Protein AF-A0A401YJ85-F1 (afdb_monomer)

Structure (mmCIF, N/CA/C/O backbone):
data_AF-A0A401YJ85-F1
#
_entry.id   AF-A0A401YJ85-F1
#
loop_
_atom_site.group_PDB
_atom_site.id
_atom_site.type_symbol
_atom_site.label_atom_id
_atom_site.label_alt_id
_atom_site.label_comp_id
_atom_site.label_asym_id
_atom_site.label_entity_id
_atom_site.label_seq_id
_atom_site.pdbx_PDB_ins_code
_atom_site.Cartn_x
_atom_site.Cartn_y
_atom_site.Cartn_z
_atom_site.occupancy
_atom_site.B_iso_or_equiv
_atom_site.auth_seq_id
_atom_site.auth_comp_id
_atom_site.auth_asym_id
_atom_site.auth_atom_id
_atom_site.pdbx_PDB_model_num
ATOM 1 N N . MET A 1 1 ? -61.923 -2.459 51.257 1.00 53.81 1 MET A N 1
ATOM 2 C CA . MET A 1 1 ? -61.831 -2.845 49.829 1.00 53.81 1 MET A CA 1
ATOM 3 C C . MET A 1 1 ? -60.850 -1.917 49.094 1.00 53.81 1 MET A C 1
ATOM 5 O O . MET A 1 1 ? -61.295 -1.111 48.295 1.00 53.81 1 MET A O 1
ATOM 9 N N . TYR A 1 2 ? -59.536 -1.974 49.376 1.00 53.56 2 TYR A N 1
ATOM 10 C CA . TYR A 1 2 ? -58.579 -0.977 48.842 1.00 53.56 2 TYR A CA 1
ATOM 11 C C . TYR A 1 2 ? -57.237 -1.532 48.308 1.00 53.56 2 TYR A C 1
ATOM 13 O O . TYR A 1 2 ? -56.313 -0.757 48.162 1.00 53.56 2 TYR A O 1
ATOM 21 N N . ASN A 1 3 ? -57.089 -2.828 47.977 1.00 56.44 3 ASN A N 1
ATOM 22 C CA . ASN A 1 3 ? -55.743 -3.392 47.690 1.00 56.44 3 ASN A CA 1
ATOM 23 C C . ASN A 1 3 ? -55.546 -4.143 46.354 1.00 56.44 3 ASN A C 1
ATOM 25 O O . ASN A 1 3 ? -54.459 -4.656 46.115 1.00 56.44 3 ASN A O 1
ATOM 29 N N . ALA A 1 4 ? -56.532 -4.219 45.452 1.00 58.31 4 ALA A N 1
ATOM 30 C CA . ALA A 1 4 ? -56.352 -4.953 44.184 1.00 58.31 4 ALA A CA 1
ATOM 31 C C . ALA A 1 4 ? -55.760 -4.098 43.042 1.00 58.31 4 ALA A C 1
ATOM 33 O O . ALA A 1 4 ? -55.021 -4.610 42.204 1.00 58.31 4 ALA A O 1
ATOM 34 N N . ALA A 1 5 ? -56.048 -2.791 43.012 1.00 58.25 5 ALA A N 1
ATOM 35 C CA . ALA A 1 5 ? -55.573 -1.894 41.953 1.00 58.25 5 ALA A CA 1
ATOM 36 C C . ALA A 1 5 ? -54.087 -1.507 42.110 1.00 58.25 5 ALA A C 1
ATOM 38 O O . ALA A 1 5 ? -53.385 -1.331 41.116 1.00 58.25 5 ALA A O 1
ATOM 39 N N . GLU A 1 6 ? -53.586 -1.433 43.346 1.00 58.16 6 GLU A N 1
ATOM 40 C CA . GLU A 1 6 ? -52.199 -1.045 43.643 1.00 58.16 6 GLU A CA 1
ATOM 41 C C . GLU A 1 6 ? -51.196 -2.164 43.286 1.00 58.16 6 GLU A C 1
ATOM 43 O O . GLU A 1 6 ? -50.134 -1.906 42.716 1.00 58.16 6 GLU A O 1
ATOM 48 N N . ALA A 1 7 ? -51.583 -3.431 43.483 1.00 59.00 7 ALA A N 1
ATOM 49 C CA . ALA A 1 7 ? -50.782 -4.597 43.094 1.00 59.00 7 ALA A CA 1
ATOM 50 C C . ALA A 1 7 ? -50.631 -4.748 41.562 1.00 59.00 7 ALA A C 1
ATOM 52 O O . ALA A 1 7 ? -49.577 -5.162 41.068 1.00 59.00 7 ALA A O 1
ATOM 53 N N . ALA A 1 8 ? -51.655 -4.366 40.790 1.00 59.00 8 ALA A N 1
ATOM 54 C CA . ALA A 1 8 ? -51.607 -4.377 39.324 1.00 59.00 8 ALA A CA 1
ATOM 55 C C . ALA A 1 8 ? -50.726 -3.248 38.748 1.00 59.00 8 ALA A C 1
ATOM 57 O O . ALA A 1 8 ? -50.100 -3.416 37.702 1.00 59.00 8 ALA A O 1
ATOM 58 N N . GLY A 1 9 ? -50.634 -2.104 39.439 1.00 61.06 9 GLY A N 1
ATOM 59 C CA . GLY A 1 9 ? -49.719 -1.017 39.075 1.00 61.06 9 GLY A CA 1
ATOM 60 C C . GLY A 1 9 ? -48.249 -1.362 39.334 1.00 61.06 9 GLY A C 1
ATOM 61 O O . GLY A 1 9 ? -47.393 -1.074 38.499 1.00 61.06 9 GLY A O 1
ATOM 62 N N . SER A 1 10 ? -47.963 -2.037 40.454 1.00 60.62 10 SER A N 1
ATOM 63 C CA . SER A 1 10 ? -46.602 -2.434 40.851 1.00 60.62 10 SER A CA 1
ATOM 64 C C . SER A 1 10 ? -45.991 -3.520 39.954 1.00 60.62 10 SER A C 1
ATOM 66 O O . SER A 1 10 ? -44.790 -3.513 39.690 1.00 60.62 10 SER A O 1
ATOM 68 N N . THR A 1 11 ? -46.809 -4.435 39.436 1.00 64.75 11 THR A N 1
ATOM 69 C CA . THR A 1 11 ? -46.342 -5.480 38.511 1.00 64.75 11 THR A CA 1
ATOM 70 C C . THR A 1 11 ? -46.035 -4.928 37.120 1.00 64.75 11 THR A C 1
ATOM 72 O O . THR A 1 11 ? -45.057 -5.343 36.497 1.00 64.75 11 THR A O 1
ATOM 75 N N . ARG A 1 12 ? -46.799 -3.938 36.641 1.00 64.88 12 ARG A N 1
ATOM 76 C CA . ARG A 1 12 ? -46.560 -3.303 35.336 1.00 64.88 12 ARG A CA 1
ATOM 77 C C . ARG A 1 12 ? -45.227 -2.548 35.299 1.00 64.88 12 ARG A C 1
ATOM 79 O O . ARG A 1 12 ? -44.441 -2.760 34.386 1.00 64.88 12 ARG A O 1
ATOM 86 N N . THR A 1 13 ? -44.916 -1.774 36.341 1.00 70.06 13 THR A N 1
ATOM 87 C CA . THR A 1 13 ? -43.655 -1.015 36.427 1.00 70.06 13 THR A CA 1
ATOM 88 C C . THR A 1 13 ? -42.419 -1.908 36.526 1.00 70.06 13 THR A C 1
ATOM 90 O O . THR A 1 13 ? -41.395 -1.597 35.921 1.00 70.06 13 THR A O 1
ATOM 93 N N . ALA A 1 14 ? -42.507 -3.037 37.233 1.00 65.31 14 ALA A N 1
ATOM 94 C CA . ALA A 1 14 ? -41.422 -4.015 37.285 1.00 65.31 14 ALA A CA 1
ATOM 95 C C . ALA A 1 14 ? -41.169 -4.674 35.916 1.00 65.31 14 ALA A C 1
ATOM 97 O O . ALA A 1 14 ? -40.016 -4.843 35.526 1.00 65.31 14 ALA A O 1
ATOM 98 N N . THR A 1 15 ? -42.236 -4.987 35.173 1.00 73.00 15 THR A N 1
ATOM 99 C CA . THR A 1 15 ? -42.149 -5.610 33.838 1.00 73.00 15 THR A CA 1
ATOM 100 C C . THR A 1 15 ? -41.613 -4.634 32.782 1.00 73.00 15 THR A C 1
ATOM 102 O O . THR A 1 15 ? -40.828 -5.014 31.915 1.00 73.00 15 THR A O 1
ATOM 105 N N . ASP A 1 16 ? -41.979 -3.354 32.880 1.00 75.31 16 ASP A N 1
ATOM 106 C CA . ASP A 1 16 ? -41.467 -2.304 31.993 1.00 75.31 16 ASP A CA 1
ATOM 107 C C . ASP A 1 16 ? -39.977 -2.014 32.260 1.00 75.31 16 ASP A C 1
ATOM 109 O O . ASP A 1 16 ? -39.200 -1.782 31.330 1.00 75.31 16 ASP A O 1
ATOM 113 N N . ALA A 1 17 ? -39.544 -2.082 33.526 1.00 72.31 17 ALA A N 1
ATOM 114 C CA . ALA A 1 17 ? -38.146 -1.898 33.911 1.00 72.31 17 ALA A CA 1
ATOM 115 C C . ALA A 1 17 ? -37.241 -3.051 33.442 1.00 72.31 17 ALA A C 1
ATO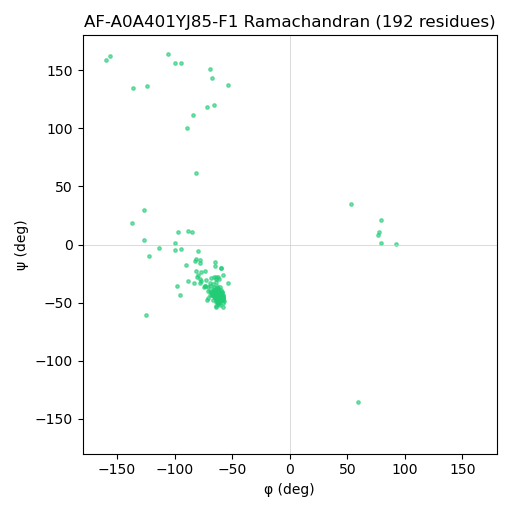M 117 O O . ALA A 1 17 ? -36.125 -2.800 32.981 1.00 72.31 17 ALA A O 1
ATOM 118 N N . THR A 1 18 ? -37.709 -4.303 33.515 1.00 81.88 18 THR A N 1
ATOM 119 C CA . THR A 1 18 ? -36.962 -5.458 32.990 1.00 81.88 18 THR A CA 1
ATOM 120 C C . THR A 1 18 ? -36.871 -5.416 31.468 1.00 81.88 18 THR A C 1
ATOM 122 O O . THR A 1 18 ? -35.777 -5.561 30.928 1.00 81.88 18 THR A O 1
ATOM 125 N N . ALA A 1 19 ? -37.966 -5.087 30.773 1.00 76.88 19 ALA A N 1
ATOM 126 C CA . ALA A 1 19 ? -37.960 -4.926 29.319 1.00 76.88 19 ALA A CA 1
ATOM 127 C C . ALA A 1 19 ? -36.991 -3.818 28.852 1.00 76.88 19 ALA A C 1
ATOM 129 O O . ALA A 1 19 ? -36.256 -3.999 27.879 1.00 76.88 19 ALA A O 1
ATOM 130 N N . ALA A 1 20 ? -36.933 -2.685 29.561 1.00 76.44 20 ALA A N 1
ATOM 131 C CA . ALA A 1 20 ? -35.986 -1.611 29.259 1.00 76.44 20 ALA A CA 1
ATOM 132 C C . ALA A 1 20 ? -34.520 -2.032 29.481 1.00 76.44 20 ALA A C 1
ATOM 134 O O . ALA A 1 20 ? -33.646 -1.679 28.681 1.00 76.44 20 ALA A O 1
ATOM 135 N N . ALA A 1 21 ? -34.242 -2.804 30.537 1.00 82.19 21 ALA A N 1
ATOM 136 C CA . ALA A 1 21 ? -32.912 -3.346 30.804 1.00 82.19 21 ALA A CA 1
ATOM 137 C C . ALA A 1 21 ? -32.473 -4.342 29.716 1.00 82.19 21 ALA A C 1
ATOM 139 O O . ALA A 1 21 ? -31.346 -4.249 29.223 1.00 82.19 21 ALA A O 1
ATOM 140 N N . ASP A 1 22 ? -33.370 -5.225 29.273 1.00 85.88 22 ASP A N 1
ATOM 141 C CA . ASP A 1 22 ? -33.093 -6.204 28.217 1.00 85.88 22 ASP A CA 1
ATOM 142 C C . ASP A 1 22 ? -32.787 -5.527 26.873 1.00 85.88 22 ASP A C 1
ATOM 144 O O . ASP A 1 22 ? -31.824 -5.893 26.191 1.00 85.88 22 ASP A O 1
ATOM 148 N N . VAL A 1 23 ? -33.534 -4.473 26.516 1.00 88.25 23 VAL A N 1
ATOM 149 C CA . VAL A 1 23 ? -33.266 -3.666 25.312 1.00 88.25 23 VAL A CA 1
ATOM 150 C C . VAL A 1 23 ? -31.902 -2.977 25.400 1.00 88.25 23 VAL A C 1
ATOM 152 O O . VAL A 1 23 ? -31.148 -2.975 24.422 1.00 88.25 23 VAL A O 1
ATOM 155 N N . ALA A 1 24 ? -31.541 -2.426 26.562 1.00 84.12 24 ALA A N 1
ATOM 156 C CA . ALA A 1 24 ? -30.240 -1.788 26.761 1.00 84.12 24 ALA A CA 1
ATOM 157 C C . ALA A 1 24 ? -29.077 -2.793 26.645 1.00 84.12 24 ALA A C 1
ATOM 159 O O . ALA A 1 24 ? -28.063 -2.498 26.004 1.00 84.12 24 ALA A O 1
ATOM 160 N N . VAL A 1 25 ? -29.233 -3.996 27.204 1.00 88.81 25 VAL A N 1
ATOM 161 C CA . VAL A 1 25 ? -28.245 -5.082 27.101 1.00 88.81 25 VAL A CA 1
ATOM 162 C C . VAL A 1 25 ? -28.112 -5.567 25.654 1.00 88.81 25 VAL A C 1
ATOM 164 O O . VAL A 1 25 ? -26.991 -5.699 25.152 1.00 88.81 25 VAL A O 1
ATOM 167 N N . ALA A 1 26 ? -29.226 -5.759 24.943 1.00 83.25 26 ALA A N 1
ATOM 168 C CA . ALA A 1 26 ? -29.226 -6.157 23.535 1.00 83.25 26 ALA A CA 1
ATOM 169 C C . ALA A 1 26 ? -28.568 -5.098 22.629 1.00 83.25 26 ALA A C 1
ATOM 171 O O . ALA A 1 26 ? -27.773 -5.432 21.740 1.00 83.25 26 ALA A O 1
ATOM 172 N N . ALA A 1 27 ? -28.830 -3.812 22.883 1.00 82.81 27 ALA A N 1
ATOM 173 C CA . ALA A 1 27 ? -28.187 -2.706 22.177 1.00 82.81 27 ALA A CA 1
ATOM 174 C C . ALA A 1 27 ? -26.668 -2.676 22.428 1.00 82.81 27 ALA A C 1
ATOM 176 O O . ALA A 1 27 ? -25.884 -2.534 21.484 1.00 82.81 27 ALA A O 1
ATOM 177 N N . ALA A 1 28 ? -26.236 -2.883 23.677 1.00 83.44 28 ALA A N 1
ATOM 178 C CA . ALA A 1 28 ? -24.820 -2.951 24.033 1.00 83.44 28 ALA A CA 1
ATOM 179 C C . ALA A 1 28 ? -24.105 -4.139 23.361 1.00 83.44 28 ALA A C 1
ATOM 181 O O . ALA A 1 28 ? -23.010 -3.970 22.815 1.00 83.44 28 ALA A O 1
ATOM 182 N N . ALA A 1 29 ? -24.733 -5.318 23.330 1.00 83.62 29 ALA A N 1
ATOM 183 C CA . ALA A 1 29 ? -24.199 -6.500 22.651 1.00 83.62 29 ALA A CA 1
ATOM 184 C C . ALA A 1 29 ? -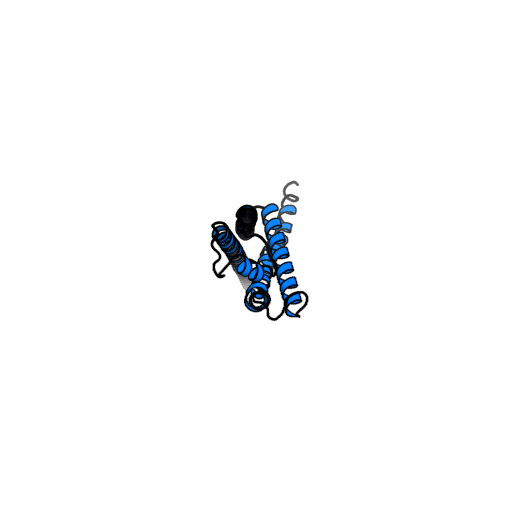24.056 -6.272 21.135 1.00 83.62 29 ALA A C 1
ATOM 186 O O . ALA A 1 29 ? -23.005 -6.555 20.552 1.00 83.62 29 ALA A O 1
ATOM 187 N N . THR A 1 30 ? -25.068 -5.672 20.504 1.00 88.69 30 THR A N 1
ATOM 188 C CA . THR A 1 30 ? -25.053 -5.336 19.069 1.00 88.69 30 THR A CA 1
ATOM 189 C C . THR A 1 30 ? -23.936 -4.342 18.732 1.00 88.69 30 THR A C 1
ATOM 191 O O . THR A 1 30 ? -23.191 -4.522 17.758 1.00 88.69 30 THR A O 1
ATOM 194 N N . ALA A 1 31 ? -23.753 -3.315 19.566 1.00 81.75 31 ALA A N 1
ATOM 195 C CA . ALA A 1 31 ? -22.670 -2.346 19.417 1.00 81.75 31 ALA A CA 1
ATOM 196 C C . ALA A 1 31 ? -21.280 -2.995 19.580 1.00 81.75 31 ALA A C 1
ATOM 198 O O . ALA A 1 31 ? -20.349 -2.678 18.825 1.00 81.75 31 ALA A O 1
ATOM 199 N N . ALA A 1 32 ? -21.133 -3.939 20.517 1.00 83.69 32 ALA A N 1
ATOM 200 C CA . ALA A 1 32 ? -19.890 -4.674 20.738 1.00 83.69 32 ALA A CA 1
ATOM 201 C C . ALA A 1 32 ? -19.512 -5.552 19.530 1.00 83.69 32 ALA A C 1
ATOM 203 O O . ALA A 1 32 ? -18.374 -5.482 19.056 1.00 83.69 32 ALA A O 1
ATOM 204 N N . VAL A 1 33 ? -20.467 -6.308 18.974 1.00 90.94 33 VAL A N 1
ATOM 205 C CA . VAL A 1 33 ? -20.256 -7.151 17.780 1.00 90.94 33 VAL A CA 1
ATOM 206 C C . VAL A 1 33 ? -19.869 -6.301 16.567 1.00 90.94 33 VAL A C 1
ATOM 208 O O . VAL A 1 33 ? -18.892 -6.607 15.874 1.00 90.94 33 VAL A O 1
ATOM 211 N N . THR A 1 34 ? -20.566 -5.183 16.351 1.00 90.12 34 THR A N 1
ATOM 212 C CA . THR A 1 34 ? -20.272 -4.245 15.254 1.00 90.12 34 THR A CA 1
ATOM 213 C C . THR A 1 34 ? -18.855 -3.677 15.375 1.00 90.12 34 THR A C 1
ATOM 215 O O . THR A 1 34 ? -18.088 -3.653 14.407 1.00 90.12 34 THR A O 1
ATOM 218 N N . THR A 1 35 ? -18.459 -3.292 16.591 1.00 86.06 35 THR A N 1
ATOM 219 C CA . THR A 1 35 ? -17.115 -2.774 16.875 1.00 86.06 35 THR A CA 1
ATOM 220 C C . THR A 1 35 ? -16.034 -3.830 16.639 1.00 86.06 35 THR A C 1
ATOM 222 O O . THR A 1 35 ? -15.011 -3.537 16.009 1.00 86.06 35 THR A O 1
ATOM 225 N N . ALA A 1 36 ? -16.253 -5.066 17.096 1.00 87.44 36 ALA A N 1
ATOM 226 C CA . ALA A 1 36 ? -15.320 -6.174 16.907 1.00 87.44 36 ALA A CA 1
ATOM 227 C C . ALA A 1 36 ? -15.115 -6.499 15.417 1.00 87.44 36 ALA A C 1
ATOM 229 O O . ALA A 1 36 ? -13.971 -6.612 14.961 1.00 87.44 36 ALA A O 1
ATOM 230 N N . SER A 1 37 ? -16.202 -6.554 14.639 1.00 90.44 37 SER A N 1
ATOM 231 C CA . SER A 1 37 ? -16.154 -6.773 13.188 1.00 90.44 37 SER A CA 1
ATOM 232 C C . SER A 1 37 ? -15.366 -5.672 12.468 1.00 90.44 37 SER A C 1
ATOM 234 O O . SER A 1 37 ? -14.471 -5.964 11.667 1.00 90.44 37 SER A O 1
ATOM 236 N N . ALA A 1 38 ? -15.593 -4.401 12.823 1.00 88.25 38 ALA A N 1
ATOM 237 C CA . ALA A 1 38 ? -14.853 -3.272 12.258 1.00 88.25 38 ALA A CA 1
ATOM 238 C C . ALA A 1 38 ? -13.348 -3.324 12.590 1.00 88.25 38 ALA A C 1
ATOM 240 O O . ALA A 1 38 ? -12.503 -3.036 11.736 1.00 88.25 38 ALA A O 1
ATOM 241 N N . ILE A 1 39 ? -12.981 -3.722 13.815 1.00 90.00 39 ILE A N 1
ATOM 242 C CA . ILE A 1 39 ? -11.575 -3.920 14.208 1.00 90.00 39 ILE A CA 1
ATOM 243 C C . ILE A 1 39 ? -10.941 -5.057 13.397 1.00 90.00 39 ILE A C 1
ATOM 245 O O . ILE A 1 39 ? -9.834 -4.890 12.878 1.00 90.00 39 ILE A O 1
ATOM 249 N N . ALA A 1 40 ? -11.630 -6.191 13.254 1.00 92.31 40 ALA A N 1
ATOM 250 C CA . ALA A 1 40 ? -11.141 -7.328 12.480 1.00 92.31 40 ALA A CA 1
ATOM 251 C C . ALA A 1 40 ? -10.958 -6.967 10.996 1.00 92.31 40 ALA A C 1
ATOM 253 O O . ALA A 1 40 ? -9.910 -7.258 10.416 1.00 92.31 40 ALA A O 1
ATOM 254 N N . ALA A 1 41 ? -11.920 -6.260 10.396 1.00 92.31 41 ALA A N 1
ATOM 255 C CA . ALA A 1 41 ? -11.838 -5.792 9.015 1.00 92.31 41 ALA A CA 1
ATOM 256 C C . ALA A 1 41 ? -10.635 -4.863 8.792 1.00 92.31 41 ALA A C 1
ATOM 258 O O . ALA A 1 41 ? -9.883 -5.042 7.832 1.00 92.31 41 ALA A O 1
ATOM 259 N N . ARG A 1 42 ? -10.394 -3.917 9.709 1.00 93.44 42 ARG A N 1
ATOM 260 C CA . ARG A 1 42 ? -9.219 -3.036 9.659 1.00 93.44 42 ARG A CA 1
ATOM 261 C C . ARG A 1 42 ? -7.905 -3.812 9.756 1.00 93.44 42 ARG A C 1
ATOM 263 O O . ARG A 1 42 ? -6.977 -3.530 9.000 1.00 93.44 42 ARG A O 1
ATOM 270 N N . ARG A 1 43 ? -7.817 -4.795 10.659 1.00 95.88 43 ARG A N 1
ATOM 271 C CA . ARG A 1 43 ? -6.626 -5.652 10.812 1.00 95.88 43 ARG A CA 1
ATOM 272 C C . ARG A 1 43 ? -6.354 -6.489 9.565 1.00 95.88 43 ARG A C 1
ATOM 274 O O . ARG A 1 43 ? -5.193 -6.606 9.180 1.00 95.88 43 ARG A O 1
ATOM 281 N N . ARG A 1 44 ? -7.397 -7.030 8.921 1.00 97.06 44 ARG A N 1
ATOM 282 C CA . ARG A 1 44 ? -7.269 -7.770 7.654 1.00 97.06 44 ARG A CA 1
ATOM 283 C C . ARG A 1 44 ? -6.737 -6.872 6.542 1.00 97.06 44 ARG A C 1
ATOM 285 O O . ARG A 1 44 ? -5.721 -7.206 5.950 1.00 97.06 44 ARG A O 1
ATOM 292 N N . LYS A 1 45 ? -7.349 -5.698 6.336 1.00 97.12 45 LYS A N 1
ATOM 293 C CA . LYS A 1 45 ? -6.893 -4.712 5.337 1.00 97.12 45 LYS A CA 1
ATOM 294 C C . LYS A 1 45 ? -5.442 -4.292 5.570 1.00 97.12 45 LYS A C 1
ATOM 296 O O . LYS A 1 45 ? -4.638 -4.327 4.649 1.00 97.12 45 LYS A O 1
ATOM 301 N N . GLY A 1 46 ? -5.095 -3.947 6.810 1.00 97.25 46 GLY A N 1
ATOM 302 C CA . GLY A 1 46 ? -3.730 -3.552 7.154 1.00 97.25 46 GLY A CA 1
ATOM 303 C C . GLY A 1 46 ? -2.712 -4.678 6.987 1.00 97.25 46 GLY A C 1
ATOM 304 O O . GLY A 1 46 ? -1.624 -4.431 6.485 1.00 97.25 46 GLY A O 1
ATOM 305 N N . THR A 1 47 ? -3.066 -5.913 7.355 1.00 98.38 47 THR A N 1
ATOM 306 C CA . THR A 1 47 ? -2.206 -7.086 7.122 1.00 98.38 47 THR A CA 1
ATOM 307 C C . THR A 1 47 ? -2.019 -7.347 5.630 1.00 98.38 47 THR A C 1
ATOM 309 O O . THR A 1 47 ? -0.896 -7.593 5.217 1.00 98.38 47 THR A O 1
ATOM 312 N N . ALA A 1 48 ? -3.074 -7.230 4.820 1.00 98.19 48 ALA A N 1
ATOM 313 C CA . ALA A 1 48 ? -2.982 -7.410 3.374 1.00 98.19 48 ALA A CA 1
ATOM 314 C C . ALA A 1 48 ? -2.042 -6.378 2.730 1.00 98.19 48 ALA A C 1
ATOM 316 O O . ALA A 1 48 ? -1.140 -6.754 1.990 1.00 98.19 48 ALA A O 1
ATOM 317 N N . VAL A 1 49 ? -2.197 -5.089 3.057 1.00 98.25 49 VAL A N 1
ATOM 318 C CA . VAL A 1 49 ? -1.306 -4.031 2.545 1.00 98.25 49 VAL A CA 1
ATOM 319 C C . VAL A 1 49 ? 0.132 -4.234 3.032 1.00 98.25 49 VAL A C 1
ATOM 321 O O . VAL A 1 49 ? 1.066 -4.101 2.250 1.00 98.25 49 VAL A O 1
ATOM 324 N N . ALA A 1 50 ? 0.328 -4.589 4.305 1.00 98.44 50 ALA A N 1
ATOM 325 C CA . ALA A 1 50 ? 1.661 -4.869 4.832 1.00 98.44 50 ALA A CA 1
ATOM 326 C C . ALA A 1 50 ? 2.317 -6.073 4.138 1.00 98.44 50 ALA A C 1
ATOM 328 O O . ALA A 1 50 ? 3.504 -6.020 3.840 1.00 98.44 50 ALA A O 1
ATOM 329 N N . ALA A 1 51 ? 1.552 -7.130 3.851 1.00 98.38 51 ALA A N 1
ATOM 330 C CA . ALA A 1 51 ? 2.041 -8.302 3.132 1.00 98.38 51 ALA A CA 1
ATOM 331 C C . ALA A 1 51 ? 2.426 -7.966 1.686 1.00 98.38 51 ALA A C 1
ATOM 333 O O . ALA A 1 51 ? 3.469 -8.422 1.233 1.00 98.38 51 ALA A O 1
ATOM 334 N N . LEU A 1 52 ? 1.640 -7.129 0.997 1.00 98.06 52 LEU A N 1
ATOM 335 C CA . LEU A 1 52 ? 1.992 -6.633 -0.336 1.00 98.06 52 LEU A CA 1
ATOM 336 C C . LEU A 1 52 ? 3.342 -5.906 -0.312 1.00 98.06 52 LEU A C 1
ATOM 338 O O . LEU A 1 52 ? 4.236 -6.266 -1.066 1.00 98.06 52 LEU A O 1
ATOM 342 N N . LEU A 1 53 ? 3.499 -4.917 0.575 1.00 98.31 53 LEU A N 1
ATOM 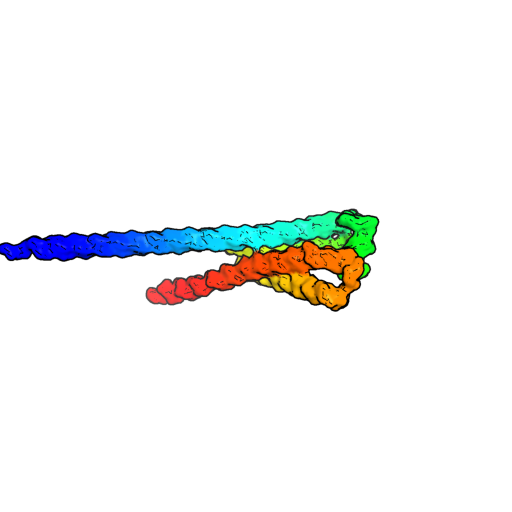343 C CA . LEU A 1 53 ? 4.735 -4.132 0.679 1.00 98.31 53 LEU A CA 1
ATOM 344 C C . LEU A 1 53 ? 5.941 -4.986 1.084 1.00 98.31 53 LEU A C 1
ATOM 346 O O . LEU A 1 53 ? 7.046 -4.759 0.604 1.00 98.31 53 LEU A O 1
ATOM 350 N N . ALA A 1 54 ? 5.740 -5.966 1.968 1.00 98.50 54 ALA A N 1
ATOM 351 C CA . ALA A 1 54 ? 6.792 -6.901 2.347 1.00 98.50 54 ALA A CA 1
ATOM 352 C C . ALA A 1 54 ? 7.185 -7.814 1.176 1.00 98.50 54 ALA A C 1
ATOM 354 O O . ALA A 1 54 ? 8.370 -8.031 0.952 1.00 98.50 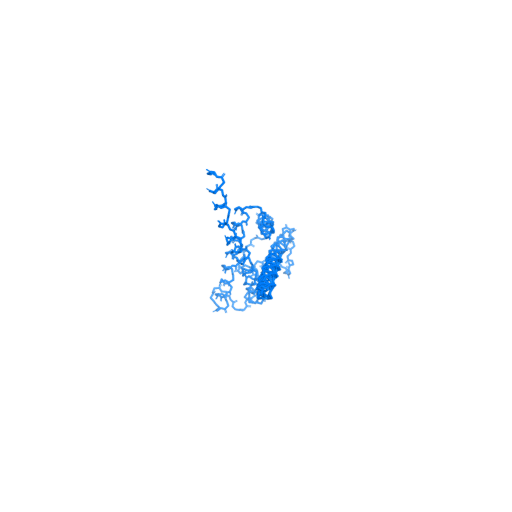54 ALA A O 1
ATOM 355 N N . GLY A 1 55 ? 6.212 -8.317 0.409 1.00 98.19 55 GLY A N 1
ATOM 356 C CA . GLY A 1 55 ? 6.474 -9.089 -0.806 1.00 98.19 55 GLY A CA 1
ATOM 357 C C . GLY A 1 55 ? 7.254 -8.278 -1.840 1.00 98.19 55 GLY A C 1
ATOM 358 O O . GLY A 1 55 ? 8.259 -8.754 -2.354 1.00 98.19 55 GLY A O 1
ATOM 359 N N . ASP A 1 56 ? 6.851 -7.030 -2.067 1.00 97.31 56 ASP A N 1
ATOM 360 C CA . ASP A 1 56 ? 7.539 -6.092 -2.960 1.00 97.31 56 ASP A CA 1
ATOM 361 C C . ASP A 1 56 ? 8.987 -5.827 -2.506 1.00 97.31 56 ASP A C 1
ATOM 363 O O . ASP A 1 56 ? 9.933 -5.940 -3.284 1.00 97.31 56 ASP A O 1
ATOM 367 N N . ALA A 1 57 ? 9.197 -5.603 -1.203 1.00 98.19 57 ALA A N 1
ATOM 368 C CA . ALA A 1 57 ? 10.534 -5.462 -0.627 1.00 98.19 57 ALA A CA 1
ATOM 369 C C . ALA A 1 57 ? 11.416 -6.701 -0.867 1.00 98.19 57 ALA A C 1
ATOM 371 O O . ALA A 1 57 ? 12.598 -6.564 -1.186 1.00 98.19 57 ALA A O 1
ATOM 372 N N . LEU A 1 58 ? 10.851 -7.908 -0.746 1.00 98.25 58 LEU A N 1
ATOM 373 C CA . LEU A 1 58 ? 11.570 -9.158 -1.011 1.00 98.25 58 LEU A CA 1
ATOM 374 C C . LEU A 1 58 ? 11.938 -9.305 -2.489 1.00 98.25 58 LEU A C 1
ATOM 376 O O . LEU A 1 58 ? 13.044 -9.748 -2.787 1.00 98.25 58 LEU A O 1
ATOM 380 N N . VAL A 1 59 ? 11.060 -8.895 -3.405 1.00 97.19 59 VAL A N 1
ATOM 381 C CA . VAL A 1 59 ? 11.366 -8.872 -4.842 1.00 97.19 59 VAL A CA 1
ATOM 382 C C . VAL A 1 59 ? 12.525 -7.909 -5.128 1.00 97.19 59 VAL A C 1
ATOM 384 O O . VAL A 1 59 ? 13.472 -8.279 -5.819 1.00 97.19 59 VAL A O 1
ATOM 387 N N . HIS A 1 60 ? 12.538 -6.721 -4.516 1.00 97.38 60 HIS A N 1
ATOM 388 C CA . HIS A 1 60 ? 13.671 -5.796 -4.634 1.00 97.38 60 HIS A CA 1
ATOM 389 C C . HIS A 1 60 ? 14.967 -6.351 -4.031 1.00 97.38 60 HIS A C 1
ATOM 391 O O . HIS A 1 60 ? 16.038 -6.172 -4.611 1.00 97.38 60 HIS A O 1
ATOM 397 N N . ALA A 1 61 ? 14.888 -7.034 -2.887 1.00 97.75 61 ALA A N 1
ATOM 398 C CA . ALA A 1 61 ? 16.041 -7.708 -2.294 1.00 97.75 61 ALA A CA 1
ATOM 399 C C . ALA A 1 61 ? 16.577 -8.817 -3.211 1.00 97.75 61 ALA A C 1
ATOM 401 O O . ALA A 1 61 ? 17.788 -8.961 -3.357 1.00 97.75 61 ALA A O 1
ATOM 402 N N . PHE A 1 62 ? 15.683 -9.561 -3.866 1.00 97.50 62 PHE A N 1
ATOM 403 C CA . PHE A 1 62 ? 16.043 -10.579 -4.844 1.00 97.50 62 PHE A CA 1
ATOM 404 C C . PHE A 1 62 ? 16.751 -9.966 -6.059 1.00 97.50 62 PHE A C 1
ATOM 406 O O . PHE A 1 62 ? 17.850 -10.402 -6.397 1.00 97.50 62 PHE A O 1
ATOM 413 N N . TRP A 1 63 ? 16.219 -8.895 -6.654 1.00 97.56 63 TRP A N 1
ATOM 414 C CA . TRP A 1 63 ? 16.899 -8.194 -7.752 1.00 97.56 63 TRP A CA 1
ATOM 415 C C . TRP A 1 63 ? 18.229 -7.560 -7.335 1.00 97.56 63 TRP A C 1
ATOM 417 O O . TRP A 1 63 ? 19.150 -7.475 -8.143 1.00 97.56 63 TRP A O 1
ATOM 427 N N . ALA A 1 64 ? 18.395 -7.185 -6.062 1.00 96.81 64 ALA A N 1
ATOM 428 C CA . ALA A 1 64 ? 19.670 -6.679 -5.555 1.00 96.81 64 ALA A CA 1
ATOM 429 C C . ALA A 1 64 ? 20.793 -7.735 -5.588 1.00 96.81 64 ALA A C 1
ATOM 431 O O . ALA A 1 64 ? 21.962 -7.373 -5.493 1.00 96.81 64 ALA A O 1
ATOM 432 N N . THR A 1 65 ? 20.471 -9.021 -5.762 1.00 97.12 65 THR A N 1
ATOM 433 C CA . THR A 1 65 ? 21.468 -10.084 -5.983 1.00 97.12 65 THR A CA 1
ATOM 434 C C . THR A 1 65 ? 21.979 -10.154 -7.427 1.00 97.12 65 THR A C 1
ATOM 436 O O . THR A 1 65 ? 22.894 -10.920 -7.711 1.00 97.12 65 THR A O 1
ATOM 439 N N . GLY A 1 66 ? 21.410 -9.355 -8.338 1.00 95.81 66 GLY A N 1
ATOM 440 C CA . GLY A 1 66 ? 21.700 -9.389 -9.774 1.00 95.81 66 GLY A CA 1
ATOM 441 C C . GLY A 1 66 ? 20.771 -10.304 -10.578 1.00 95.81 66 GLY A C 1
ATOM 442 O O . GLY A 1 66 ? 20.920 -10.400 -11.792 1.00 95.81 66 GLY A O 1
ATOM 443 N N . ALA A 1 67 ? 19.805 -10.964 -9.934 1.00 96.44 67 ALA A N 1
ATOM 444 C CA . ALA A 1 67 ? 18.789 -11.741 -10.631 1.00 96.44 67 ALA A CA 1
ATOM 445 C C . ALA A 1 67 ? 17.840 -10.836 -11.440 1.00 96.44 67 ALA A C 1
ATOM 447 O O . ALA A 1 67 ? 17.464 -9.761 -10.976 1.00 96.44 67 ALA A O 1
ATOM 448 N N . THR A 1 68 ? 17.408 -11.291 -12.619 1.00 95.69 68 THR A N 1
ATOM 449 C CA . THR A 1 68 ? 16.570 -10.500 -13.545 1.00 95.69 68 THR A CA 1
ATOM 450 C C . THR A 1 68 ? 15.158 -11.044 -13.734 1.00 95.69 68 THR A C 1
ATOM 452 O O . THR A 1 68 ? 14.355 -10.417 -14.420 1.00 95.69 68 THR A O 1
ATOM 455 N N . TRP A 1 69 ? 14.818 -12.182 -13.117 1.00 93.44 69 TRP A N 1
ATOM 456 C CA . TRP A 1 69 ? 13.487 -12.784 -13.241 1.00 93.44 69 TRP A CA 1
ATOM 457 C C . TRP A 1 69 ? 12.383 -11.772 -12.876 1.00 93.44 69 TRP A C 1
ATOM 459 O O . TRP A 1 69 ? 12.524 -11.070 -11.871 1.00 93.44 69 TRP A O 1
ATOM 469 N N . PRO A 1 70 ? 11.275 -11.690 -13.634 1.00 91.38 70 PRO A N 1
ATOM 470 C CA . PRO A 1 70 ? 10.861 -12.574 -14.732 1.00 91.38 70 PRO A CA 1
ATOM 471 C C . PRO A 1 70 ? 11.394 -12.193 -16.125 1.00 91.38 70 PRO A C 1
ATOM 473 O O . PRO A 1 70 ? 10.905 -12.728 -17.113 1.00 91.38 70 PRO A O 1
ATOM 476 N N . ALA A 1 71 ? 12.350 -11.270 -16.225 1.00 93.25 71 ALA A N 1
ATOM 477 C CA . ALA A 1 71 ? 12.915 -10.815 -17.491 1.00 93.25 71 ALA A CA 1
ATOM 478 C C . ALA A 1 71 ? 14.263 -11.484 -17.819 1.00 93.25 71 ALA A C 1
ATOM 480 O O . ALA A 1 71 ? 15.018 -11.897 -16.933 1.00 93.25 71 ALA A O 1
ATOM 481 N N . ASP A 1 72 ? 14.596 -11.512 -19.109 1.00 94.00 72 ASP A N 1
ATOM 482 C CA . ASP A 1 72 ? 15.849 -12.088 -19.616 1.00 94.00 72 ASP A CA 1
ATOM 483 C C . ASP A 1 72 ? 17.065 -11.167 -19.409 1.00 94.00 72 ASP A C 1
ATOM 485 O O . ASP A 1 72 ? 18.209 -11.592 -19.555 1.00 94.00 72 ASP A O 1
ATOM 489 N N . SER A 1 73 ? 16.840 -9.893 -19.070 1.00 94.56 73 SER A N 1
ATOM 490 C CA . SER A 1 73 ? 17.897 -8.907 -18.832 1.00 94.56 73 SER A CA 1
ATOM 491 C C . SER A 1 73 ? 17.434 -7.767 -17.921 1.00 94.56 73 SER A C 1
ATOM 493 O O . SER A 1 73 ? 16.237 -7.528 -17.753 1.00 94.56 73 SER A O 1
ATOM 495 N N . THR A 1 74 ? 18.390 -7.025 -17.353 1.00 93.81 74 THR A N 1
ATOM 496 C CA . THR A 1 74 ? 18.115 -5.823 -16.545 1.00 93.81 74 THR A CA 1
ATOM 497 C C . THR A 1 74 ? 17.443 -4.716 -17.356 1.00 93.81 74 THR A C 1
ATOM 499 O O . THR A 1 74 ? 16.568 -4.032 -16.834 1.00 93.81 74 THR A O 1
ATOM 502 N N . GLU A 1 75 ? 17.813 -4.567 -18.631 1.00 93.50 75 GLU A N 1
ATOM 503 C CA . GLU A 1 75 ? 17.187 -3.615 -19.557 1.00 93.50 75 GLU A CA 1
ATOM 504 C C . GLU A 1 75 ? 15.698 -3.940 -19.728 1.00 93.50 75 GLU A C 1
ATOM 506 O O . GLU A 1 75 ? 14.831 -3.106 -19.476 1.00 93.50 75 GLU A O 1
ATOM 511 N N . ALA A 1 76 ? 15.388 -5.199 -20.063 1.00 92.69 76 ALA A N 1
ATOM 512 C CA . ALA A 1 76 ? 14.016 -5.662 -20.243 1.00 92.69 76 ALA A CA 1
ATOM 513 C C . ALA A 1 76 ? 13.200 -5.542 -18.945 1.00 92.69 76 ALA A C 1
ATOM 515 O O . ALA A 1 76 ? 12.026 -5.169 -18.983 1.00 92.69 76 ALA A O 1
ATOM 516 N N . LEU A 1 77 ? 13.828 -5.812 -17.795 1.00 93.44 77 LEU A N 1
ATOM 517 C CA . LEU A 1 77 ? 13.223 -5.629 -16.478 1.00 93.44 77 LEU A CA 1
ATOM 518 C C . LEU A 1 77 ? 12.891 -4.153 -16.210 1.00 93.44 77 LEU A C 1
ATOM 520 O O . LEU A 1 77 ? 11.767 -3.837 -15.815 1.00 93.44 77 LEU A O 1
ATOM 524 N N . SER A 1 78 ? 13.843 -3.250 -16.454 1.00 93.69 78 SER A N 1
ATOM 525 C CA . SER A 1 78 ? 13.675 -1.813 -16.234 1.00 93.69 78 SER A CA 1
ATOM 526 C C . SER A 1 78 ? 12.612 -1.224 -17.152 1.00 93.69 78 SER A C 1
ATOM 528 O O . SER A 1 78 ? 11.700 -0.540 -16.684 1.00 93.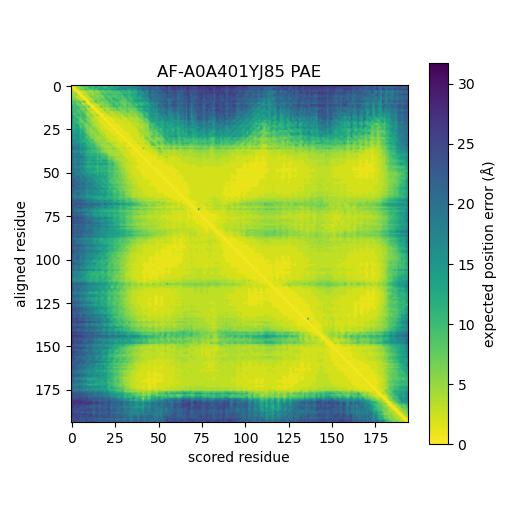69 78 SER A O 1
ATOM 530 N N . GLN A 1 79 ? 12.649 -1.571 -18.436 1.00 91.88 79 GLN A N 1
ATOM 531 C CA . GLN A 1 79 ? 11.630 -1.167 -19.398 1.00 91.88 79 GLN A CA 1
ATOM 532 C C . GLN A 1 79 ? 10.251 -1.703 -19.004 1.00 91.88 79 GLN A C 1
ATOM 534 O O . GLN A 1 79 ? 9.277 -0.956 -19.005 1.00 91.88 79 GLN A O 1
ATOM 539 N N . GLY A 1 80 ? 10.155 -2.965 -18.571 1.00 89.56 80 GLY A N 1
ATOM 540 C CA . GLY A 1 80 ? 8.893 -3.577 -18.148 1.00 89.56 80 GLY A CA 1
ATOM 541 C C . GLY A 1 80 ? 8.293 -3.006 -16.856 1.00 89.56 80 GLY A C 1
ATOM 542 O O . GLY A 1 80 ? 7.070 -3.024 -16.699 1.00 89.56 80 GLY A O 1
ATOM 543 N N . LEU A 1 81 ? 9.116 -2.500 -15.932 1.00 91.12 81 LEU A N 1
ATOM 544 C CA . LEU A 1 81 ? 8.671 -1.973 -14.633 1.00 91.12 81 LEU A CA 1
ATOM 545 C C . LEU A 1 81 ? 8.521 -0.455 -14.594 1.00 91.12 81 LEU A C 1
ATOM 547 O O . LEU A 1 81 ? 7.636 0.045 -13.899 1.00 91.12 81 LEU A O 1
ATOM 551 N N . LEU A 1 82 ? 9.397 0.266 -15.290 1.00 90.69 82 LEU A N 1
ATOM 552 C CA . LEU A 1 82 ? 9.562 1.714 -15.165 1.00 90.69 82 LEU A CA 1
ATOM 553 C C . LEU A 1 82 ? 9.349 2.457 -16.485 1.00 90.69 82 LEU A C 1
ATOM 555 O O . LEU A 1 82 ? 9.272 3.683 -16.452 1.00 90.69 82 LEU A O 1
ATOM 559 N N . ASN A 1 83 ? 9.236 1.746 -17.618 1.00 91.94 83 ASN A N 1
ATOM 560 C CA . ASN A 1 83 ? 9.194 2.344 -18.958 1.00 91.94 83 ASN A CA 1
ATOM 561 C C . ASN A 1 83 ? 10.388 3.290 -19.212 1.00 91.94 83 ASN A C 1
ATOM 563 O O . ASN A 1 83 ? 10.233 4.355 -19.810 1.00 91.94 83 ASN A O 1
ATOM 567 N N . ALA A 1 84 ? 11.552 2.946 -18.649 1.00 91.38 84 ALA A N 1
ATOM 568 C CA . ALA A 1 84 ? 12.781 3.732 -18.692 1.00 91.38 84 ALA A CA 1
ATOM 569 C C . ALA A 1 84 ? 13.997 2.841 -18.404 1.00 91.38 84 ALA A C 1
ATOM 571 O O . ALA A 1 84 ? 13.857 1.812 -17.738 1.00 91.38 84 ALA A O 1
ATOM 572 N N . ASP A 1 85 ? 15.188 3.278 -18.814 1.00 93.00 85 ASP A N 1
ATOM 573 C CA . ASP A 1 85 ? 16.455 2.603 -18.508 1.00 93.00 85 ASP A CA 1
ATOM 574 C C . ASP A 1 85 ? 17.029 3.115 -17.188 1.00 93.00 85 ASP A C 1
ATOM 576 O O . ASP A 1 85 ? 17.616 4.196 -17.095 1.00 93.00 85 ASP A O 1
ATOM 580 N N . VAL A 1 86 ? 16.822 2.336 -16.130 1.00 92.50 86 VAL A N 1
ATOM 581 C CA . VAL A 1 86 ? 17.235 2.656 -14.766 1.00 92.50 86 VAL A CA 1
ATOM 582 C C . VAL A 1 86 ? 18.109 1.518 -14.243 1.00 92.50 86 VAL A C 1
ATOM 584 O O . VAL A 1 86 ? 17.781 0.345 -14.419 1.00 92.50 86 VAL A O 1
ATOM 587 N N . PRO A 1 87 ? 19.226 1.818 -13.563 1.00 92.25 87 PRO A N 1
ATOM 588 C CA . PRO A 1 87 ? 20.107 0.779 -13.048 1.00 92.25 87 PRO A CA 1
ATOM 589 C C . PRO A 1 87 ? 19.497 0.039 -11.843 1.00 92.25 87 PRO A C 1
ATOM 591 O O . PRO A 1 87 ? 19.335 0.614 -10.763 1.00 92.25 87 PRO A O 1
ATOM 594 N N . PHE A 1 88 ? 19.272 -1.274 -11.973 1.00 92.81 88 PHE A N 1
ATOM 595 C CA . PHE A 1 88 ? 18.868 -2.177 -10.877 1.00 92.81 88 PHE A CA 1
ATOM 596 C C . PHE A 1 88 ? 20.088 -2.614 -10.054 1.00 92.81 88 PHE A C 1
ATOM 598 O O . PHE A 1 88 ? 20.455 -3.783 -9.984 1.00 92.81 88 PHE A O 1
ATOM 605 N N . THR A 1 89 ? 20.768 -1.644 -9.444 1.00 95.19 89 THR A N 1
ATOM 606 C CA . THR A 1 89 ? 21.952 -1.908 -8.611 1.00 95.19 89 THR A CA 1
ATOM 607 C C . THR A 1 89 ? 21.579 -2.031 -7.132 1.00 95.19 89 THR A C 1
ATOM 609 O O . THR A 1 89 ? 20.607 -1.406 -6.690 1.00 95.19 89 THR A O 1
ATOM 612 N N . PRO A 1 90 ? 22.386 -2.733 -6.309 1.00 96.31 90 PRO A N 1
ATOM 613 C CA . PRO A 1 90 ? 22.165 -2.802 -4.862 1.00 96.31 90 PRO A CA 1
ATOM 614 C C . PRO A 1 90 ? 22.057 -1.423 -4.196 1.00 96.31 90 PRO A C 1
ATOM 616 O O . PRO A 1 90 ? 21.282 -1.242 -3.260 1.00 96.31 90 PRO A O 1
ATOM 619 N N . ARG A 1 91 ? 22.791 -0.423 -4.709 1.00 96.62 91 ARG A N 1
ATOM 620 C CA . ARG A 1 91 ? 22.773 0.957 -4.195 1.00 96.62 91 ARG A CA 1
ATOM 621 C C . ARG A 1 91 ? 21.403 1.630 -4.319 1.00 96.62 91 ARG A C 1
ATOM 623 O O . ARG A 1 91 ? 21.101 2.499 -3.512 1.00 96.62 91 ARG A O 1
ATOM 630 N N . VAL A 1 92 ? 20.592 1.232 -5.298 1.00 95.31 92 VAL A N 1
ATOM 631 C CA . VAL A 1 92 ? 19.233 1.755 -5.512 1.00 95.31 92 VAL A CA 1
ATOM 632 C C . VAL A 1 92 ? 18.196 0.850 -4.844 1.00 95.31 92 VAL A C 1
ATOM 634 O O . VAL A 1 92 ? 17.291 1.331 -4.163 1.00 95.31 92 VAL A O 1
ATOM 637 N N . LEU A 1 93 ? 18.349 -0.468 -4.986 1.00 96.44 93 LEU A N 1
ATOM 638 C CA . LEU A 1 93 ? 17.357 -1.445 -4.537 1.00 96.44 93 LEU A CA 1
ATOM 639 C C . LEU A 1 93 ? 17.332 -1.645 -3.016 1.00 96.44 93 LEU A C 1
ATOM 641 O O . LEU A 1 93 ? 16.252 -1.807 -2.450 1.00 96.44 93 LEU A O 1
ATOM 645 N N . LEU A 1 94 ? 18.479 -1.604 -2.326 1.00 97.44 94 LEU A N 1
ATOM 646 C CA . LEU A 1 94 ? 18.515 -1.802 -0.870 1.00 97.44 94 LEU A CA 1
ATOM 647 C C . LEU A 1 94 ? 17.812 -0.671 -0.096 1.00 97.44 94 LEU A C 1
ATOM 649 O O . LEU A 1 94 ? 17.020 -0.989 0.796 1.00 97.44 94 LEU A O 1
ATOM 653 N N . PRO A 1 95 ? 17.998 0.624 -0.432 1.00 97.88 95 PRO A N 1
ATOM 654 C CA . PRO A 1 95 ? 17.191 1.693 0.156 1.00 97.88 95 PRO A CA 1
ATOM 655 C C . PRO A 1 95 ? 15.688 1.529 -0.092 1.00 97.88 95 PRO A C 1
ATOM 657 O O . PRO A 1 95 ? 14.899 1.734 0.832 1.00 97.88 95 PRO A O 1
ATOM 660 N N . LEU A 1 96 ? 15.282 1.117 -1.301 1.00 95.94 96 LEU A N 1
ATOM 661 C CA . LEU A 1 96 ? 13.872 0.848 -1.612 1.00 95.94 96 LEU A CA 1
ATOM 662 C C . LEU A 1 96 ? 13.321 -0.300 -0.761 1.00 95.94 96 LEU A C 1
ATOM 664 O O . LEU A 1 96 ? 12.270 -0.153 -0.142 1.00 95.94 96 LEU A O 1
ATOM 668 N N . CYS A 1 97 ? 14.059 -1.404 -0.647 1.00 97.75 97 CYS A N 1
ATOM 669 C CA . CYS A 1 97 ? 13.693 -2.533 0.206 1.00 97.75 97 CYS A CA 1
ATOM 670 C C . CYS A 1 97 ? 13.531 -2.110 1.677 1.00 97.75 97 CYS A C 1
ATOM 672 O O . CYS A 1 97 ? 12.526 -2.439 2.317 1.00 97.75 97 CYS A O 1
ATOM 674 N N . ALA A 1 98 ? 14.465 -1.316 2.211 1.00 98.19 98 ALA A N 1
ATOM 675 C CA . ALA A 1 98 ? 14.381 -0.800 3.576 1.00 98.19 98 ALA A CA 1
ATOM 676 C C . ALA A 1 98 ? 13.161 0.117 3.774 1.00 98.19 98 ALA A C 1
ATOM 678 O O . ALA A 1 98 ? 12.450 0.002 4.780 1.00 98.19 98 ALA A O 1
ATOM 679 N N . LEU A 1 99 ? 12.883 0.996 2.806 1.00 98.12 99 LEU A N 1
ATOM 680 C CA . LEU A 1 99 ? 11.727 1.890 2.826 1.00 98.12 99 LEU A CA 1
ATOM 681 C C . LEU A 1 99 ? 10.408 1.104 2.816 1.00 98.12 99 LEU A C 1
ATOM 683 O O . LEU A 1 99 ? 9.546 1.342 3.666 1.00 98.12 99 LEU A O 1
ATOM 687 N N . LEU A 1 100 ? 10.267 0.137 1.907 1.00 98.06 100 LEU A N 1
ATOM 688 C CA . LEU A 1 100 ? 9.078 -0.709 1.775 1.00 98.06 100 LEU A CA 1
ATOM 689 C C . LEU A 1 100 ? 8.856 -1.576 3.017 1.00 98.06 100 LEU A C 1
ATOM 691 O O . LEU A 1 100 ? 7.740 -1.640 3.534 1.00 98.06 100 LEU A O 1
ATOM 695 N N . THR A 1 101 ? 9.922 -2.163 3.563 1.00 98.56 101 THR A N 1
ATOM 696 C CA . THR A 1 101 ? 9.863 -2.943 4.809 1.00 98.56 101 THR A CA 1
ATOM 697 C C . THR A 1 101 ? 9.420 -2.065 5.980 1.00 98.56 101 THR A C 1
ATOM 699 O O . THR A 1 101 ? 8.532 -2.438 6.751 1.00 98.56 101 THR A O 1
ATOM 702 N N . THR A 1 102 ? 9.968 -0.853 6.089 1.00 98.31 102 THR A N 1
ATOM 703 C CA . THR A 1 102 ? 9.573 0.113 7.126 1.00 98.31 102 THR A CA 1
ATOM 704 C C . THR A 1 102 ? 8.103 0.511 6.980 1.00 98.31 102 THR A C 1
ATOM 706 O O . THR A 1 102 ? 7.365 0.553 7.970 1.00 98.31 102 THR A O 1
ATOM 709 N N . ALA A 1 103 ? 7.644 0.747 5.750 1.00 98.19 103 ALA A N 1
ATOM 710 C CA . ALA A 1 103 ? 6.249 1.044 5.454 1.00 98.19 103 ALA A CA 1
ATOM 711 C C . ALA A 1 103 ? 5.317 -0.129 5.815 1.00 98.19 103 ALA A C 1
ATOM 713 O O . ALA A 1 103 ? 4.282 0.084 6.457 1.00 98.19 103 ALA A O 1
ATOM 714 N N . ALA A 1 104 ? 5.712 -1.365 5.490 1.00 98.44 104 ALA A N 1
ATOM 715 C CA . ALA A 1 104 ? 4.985 -2.584 5.838 1.00 98.44 104 ALA A CA 1
ATOM 716 C C . ALA A 1 104 ? 4.806 -2.715 7.358 1.00 98.44 104 ALA A C 1
ATOM 718 O O . ALA A 1 104 ? 3.681 -2.875 7.846 1.00 98.44 104 ALA A O 1
ATOM 719 N N . VAL A 1 105 ? 5.894 -2.561 8.123 1.00 98.38 105 VAL A N 1
ATOM 720 C CA . VAL A 1 105 ? 5.870 -2.591 9.594 1.00 98.38 105 VAL A CA 1
ATOM 721 C C . VAL A 1 105 ? 5.001 -1.461 10.151 1.00 98.38 105 VAL A C 1
ATOM 723 O O . VAL A 1 105 ? 4.176 -1.697 11.039 1.00 98.38 105 VAL A O 1
ATOM 726 N N . GLY A 1 106 ? 5.127 -0.247 9.610 1.00 97.56 106 GLY A N 1
ATOM 727 C CA . GLY A 1 106 ? 4.347 0.917 10.027 1.00 97.56 106 GLY A CA 1
ATOM 728 C C . GLY A 1 106 ? 2.841 0.714 9.856 1.00 97.56 106 GLY A C 1
ATOM 729 O O . GLY A 1 106 ? 2.079 0.928 10.803 1.00 97.56 106 GLY A O 1
ATOM 730 N N . ILE A 1 107 ? 2.398 0.227 8.695 1.00 97.38 107 ILE A N 1
ATOM 731 C CA . ILE A 1 107 ? 0.983 -0.086 8.438 1.00 97.38 107 ILE A CA 1
ATOM 732 C C . ILE A 1 107 ? 0.501 -1.238 9.310 1.00 97.38 107 ILE A C 1
ATOM 734 O O . ILE A 1 107 ? -0.588 -1.166 9.891 1.00 97.38 107 ILE A O 1
ATOM 738 N N . TYR A 1 108 ? 1.303 -2.293 9.442 1.00 98.19 108 TYR A N 1
ATOM 739 C CA . TYR A 1 108 ? 0.965 -3.439 10.276 1.00 98.19 108 TYR A CA 1
ATOM 740 C C . TYR A 1 108 ? 0.748 -3.018 11.735 1.00 98.19 108 TYR A C 1
ATOM 742 O O . TYR A 1 108 ? -0.273 -3.376 12.339 1.00 98.19 108 TYR A O 1
ATOM 750 N N . ALA A 1 109 ? 1.651 -2.195 12.277 1.00 96.69 109 ALA A N 1
ATOM 751 C CA . ALA A 1 109 ? 1.542 -1.612 13.608 1.00 96.69 109 ALA A CA 1
ATOM 752 C C . ALA A 1 109 ? 0.312 -0.702 13.720 1.00 96.69 109 ALA A C 1
ATOM 754 O O . ALA A 1 1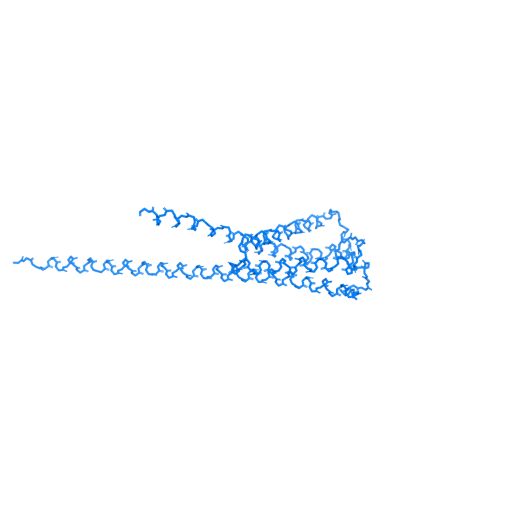09 ? -0.500 -0.877 14.638 1.00 96.69 109 ALA A O 1
ATOM 755 N N . HIS A 1 110 ? 0.112 0.204 12.755 1.00 95.88 110 HIS A N 1
ATOM 756 C CA . HIS A 1 110 ? -1.033 1.107 12.744 1.00 95.88 110 HIS A CA 1
ATOM 757 C C . HIS A 1 110 ? -2.348 0.323 12.756 1.00 95.88 110 HIS A C 1
ATOM 759 O O . HIS A 1 110 ? -3.208 0.598 13.596 1.00 95.88 110 HIS A O 1
ATOM 765 N N . SER A 1 111 ? -2.491 -0.711 11.918 1.00 95.69 111 SER A N 1
ATOM 766 C CA . SER A 1 111 ? -3.688 -1.564 11.806 1.00 95.69 111 SER A CA 1
ATOM 767 C C . SER A 1 111 ? -4.069 -2.296 13.104 1.00 95.69 111 SER A C 1
ATOM 769 O O . SER A 1 111 ? -5.236 -2.644 13.307 1.00 95.69 111 SER A O 1
ATOM 771 N N . ARG A 1 112 ? -3.118 -2.436 14.036 1.00 95.06 112 ARG A N 1
ATOM 772 C CA . ARG A 1 112 ? -3.307 -3.003 15.383 1.00 95.06 112 ARG A CA 1
ATOM 773 C C . ARG A 1 112 ? -3.462 -1.952 16.483 1.00 95.06 112 ARG A C 1
ATOM 775 O O . ARG A 1 112 ? -3.618 -2.316 17.641 1.00 95.06 112 ARG A O 1
ATOM 782 N N . GLY A 1 113 ? -3.447 -0.667 16.130 1.00 92.81 113 GLY A N 1
ATOM 783 C CA . GLY A 1 113 ? -3.548 0.442 17.081 1.00 92.81 113 GLY A CA 1
ATOM 784 C C . GLY A 1 113 ? -2.230 0.755 17.796 1.00 92.81 113 GLY A C 1
ATOM 785 O O . GLY A 1 113 ? -2.251 1.356 18.865 1.00 92.81 113 GLY A O 1
ATOM 786 N N . ARG A 1 114 ? -1.088 0.344 17.228 1.00 92.88 114 ARG A N 1
ATOM 787 C CA . ARG A 1 114 ? 0.263 0.594 17.758 1.00 92.88 114 ARG A CA 1
ATOM 788 C C . ARG A 1 114 ? 0.979 1.672 16.928 1.00 92.88 114 ARG A C 1
ATOM 790 O O . ARG A 1 114 ? 0.544 2.003 15.829 1.00 92.88 114 ARG A O 1
ATOM 797 N N . GLY A 1 115 ? 2.066 2.236 17.462 1.00 90.38 115 GLY A N 1
ATOM 798 C CA . GLY A 1 115 ? 2.946 3.176 16.742 1.00 90.38 115 GLY A CA 1
ATOM 799 C C . GLY A 1 115 ? 2.461 4.635 16.641 1.00 90.38 115 GLY A C 1
ATOM 800 O O . GLY A 1 115 ? 3.145 5.476 16.060 1.00 90.38 115 GLY A O 1
ATOM 801 N N . GLY A 1 116 ? 1.306 4.967 17.229 1.00 91.88 116 GLY A N 1
ATOM 802 C CA . GLY A 1 116 ? 0.880 6.351 17.461 1.00 91.88 116 GLY A CA 1
ATOM 803 C C . GLY A 1 116 ? 0.749 7.211 16.195 1.00 91.88 116 GLY A C 1
ATOM 804 O O . GLY A 1 116 ? 0.142 6.803 15.207 1.00 91.88 116 GLY A O 1
ATOM 805 N N . ARG A 1 117 ? 1.264 8.450 16.251 1.00 92.38 117 ARG A N 1
ATOM 806 C CA . ARG A 1 117 ? 1.219 9.417 15.133 1.00 92.38 117 ARG A CA 1
ATOM 807 C C . ARG A 1 117 ? 2.092 8.984 13.959 1.00 92.38 117 ARG A C 1
ATOM 809 O O . ARG A 1 117 ? 1.639 9.099 12.829 1.00 92.38 117 ARG A O 1
ATOM 816 N N . LEU A 1 118 ? 3.284 8.456 14.228 1.00 95.06 118 LEU A N 1
ATOM 817 C CA . LEU A 1 118 ? 4.223 8.055 13.184 1.00 95.06 118 LEU A CA 1
ATOM 818 C C . LEU A 1 118 ? 3.635 6.953 12.294 1.00 95.06 118 LEU A C 1
ATOM 820 O O . LEU A 1 118 ? 3.590 7.106 11.081 1.00 95.06 118 LEU A O 1
ATOM 824 N N . ALA A 1 119 ? 3.088 5.890 12.888 1.00 95.31 119 ALA A N 1
ATOM 825 C CA . ALA A 1 119 ? 2.483 4.798 12.123 1.00 95.31 119 ALA A CA 1
ATOM 826 C C . ALA A 1 119 ? 1.250 5.251 11.309 1.00 95.31 119 ALA A C 1
ATOM 828 O O . ALA A 1 119 ? 1.010 4.757 10.204 1.00 95.31 119 ALA A O 1
ATOM 829 N N . ALA A 1 120 ? 0.492 6.228 11.821 1.00 93.81 120 ALA A N 1
ATOM 830 C CA . ALA A 1 120 ? -0.609 6.842 11.082 1.00 93.81 120 ALA A CA 1
ATOM 831 C C . ALA A 1 120 ? -0.112 7.661 9.877 1.00 93.81 120 ALA A C 1
ATOM 833 O O . ALA A 1 120 ? -0.674 7.521 8.793 1.00 93.81 120 ALA A O 1
ATOM 834 N N . LEU A 1 121 ? 0.955 8.454 10.043 1.00 95.81 121 LEU A N 1
ATOM 835 C CA . LEU A 1 121 ? 1.582 9.210 8.952 1.00 95.81 121 LEU A CA 1
ATOM 836 C C . LEU A 1 121 ? 2.149 8.282 7.877 1.00 95.81 121 LEU A C 1
ATOM 838 O O . LEU A 1 121 ? 1.882 8.496 6.702 1.00 95.81 121 LEU A O 1
ATOM 842 N N . VAL A 1 122 ? 2.846 7.213 8.273 1.00 96.75 122 VAL A N 1
ATOM 843 C CA . VAL A 1 122 ? 3.345 6.189 7.341 1.00 96.75 122 VAL A CA 1
ATOM 844 C C . VAL A 1 122 ? 2.194 5.563 6.553 1.00 96.75 122 VAL A C 1
ATOM 846 O O . VAL A 1 122 ? 2.263 5.458 5.334 1.00 96.75 122 VAL A O 1
ATOM 849 N N . THR A 1 123 ? 1.096 5.202 7.226 1.00 96.69 123 THR A N 1
ATOM 850 C CA . THR A 1 123 ? -0.079 4.635 6.543 1.00 96.69 123 THR A CA 1
ATOM 851 C C . THR A 1 123 ? -0.698 5.625 5.558 1.00 96.69 123 THR A C 1
ATOM 853 O O . THR A 1 123 ? -1.073 5.230 4.458 1.00 96.69 123 THR A O 1
ATOM 856 N N . ALA A 1 124 ? -0.804 6.901 5.938 1.00 96.62 124 ALA A N 1
ATOM 857 C CA . ALA A 1 124 ? -1.310 7.944 5.053 1.00 96.62 124 ALA A CA 1
ATOM 858 C C . ALA A 1 124 ? -0.390 8.142 3.840 1.00 96.62 124 ALA A C 1
ATOM 860 O O . ALA A 1 124 ? -0.879 8.177 2.718 1.00 96.62 124 ALA A O 1
ATOM 861 N N . ALA A 1 125 ? 0.929 8.184 4.047 1.00 97.31 125 ALA A N 1
ATOM 862 C CA . ALA A 1 125 ? 1.909 8.314 2.973 1.00 97.31 125 ALA A CA 1
ATOM 863 C C . ALA A 1 125 ? 1.819 7.158 1.964 1.00 97.31 125 ALA A C 1
ATOM 865 O O . ALA A 1 125 ? 1.783 7.402 0.762 1.00 97.31 125 ALA A O 1
ATOM 866 N N . VAL A 1 126 ? 1.697 5.913 2.436 1.00 97.94 126 VAL A N 1
ATOM 867 C CA . VAL A 1 126 ? 1.492 4.749 1.555 1.00 97.94 126 VAL A CA 1
ATOM 868 C C . VAL A 1 126 ? 0.170 4.845 0.798 1.00 97.94 126 VAL A C 1
ATOM 870 O O . VAL A 1 126 ? 0.144 4.600 -0.405 1.00 97.94 126 VAL A O 1
ATOM 873 N N . ALA A 1 127 ? -0.926 5.202 1.476 1.00 97.56 127 ALA A N 1
ATOM 874 C CA . ALA A 1 127 ? -2.224 5.357 0.823 1.00 97.56 127 ALA A CA 1
ATOM 875 C C . ALA A 1 127 ? -2.158 6.404 -0.299 1.00 97.56 127 ALA A C 1
ATOM 877 O O . ALA A 1 127 ? -2.639 6.155 -1.406 1.00 97.56 127 ALA A O 1
ATOM 878 N N . THR A 1 128 ? -1.503 7.537 -0.036 1.00 97.00 128 THR A N 1
ATOM 879 C CA . THR A 1 128 ? -1.253 8.579 -1.034 1.00 97.00 128 THR A CA 1
ATOM 880 C C . THR A 1 128 ? -0.403 8.051 -2.186 1.00 97.00 128 THR A C 1
ATOM 882 O O . THR A 1 128 ? -0.814 8.185 -3.333 1.00 97.00 128 THR A O 1
ATOM 885 N N . GLY A 1 129 ? 0.731 7.401 -1.909 1.00 96.75 129 GLY A N 1
ATOM 886 C CA . GLY A 1 129 ? 1.620 6.859 -2.942 1.00 96.75 129 GLY A CA 1
ATOM 887 C C . GLY A 1 129 ? 0.923 5.860 -3.870 1.00 96.75 129 GLY A C 1
ATOM 888 O O . GLY A 1 129 ? 1.000 5.995 -5.090 1.00 96.75 129 GLY A O 1
ATOM 889 N N . LEU A 1 130 ? 0.162 4.914 -3.309 1.00 96.88 130 LEU A N 1
ATOM 890 C CA . LEU A 1 130 ? -0.618 3.947 -4.091 1.00 96.88 130 LEU A CA 1
ATOM 891 C C . LEU A 1 130 ? -1.704 4.628 -4.934 1.00 96.88 130 LEU A C 1
ATOM 893 O O . LEU A 1 130 ? -1.919 4.239 -6.079 1.00 96.88 130 LEU A O 1
ATOM 897 N N . THR A 1 131 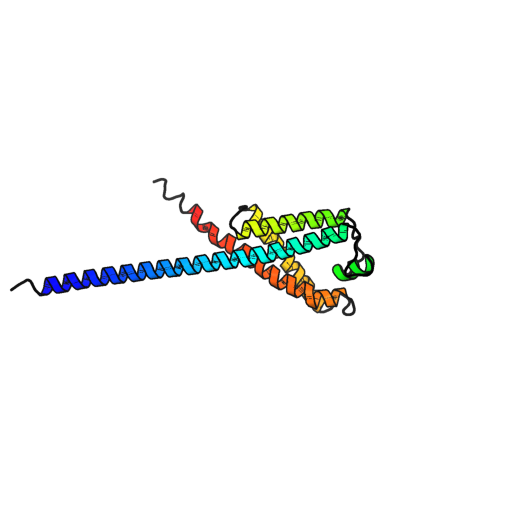? -2.355 5.666 -4.402 1.00 94.94 131 THR A N 1
ATOM 898 C CA . THR A 1 131 ? -3.389 6.418 -5.132 1.00 94.94 131 THR A CA 1
ATOM 899 C C . THR A 1 131 ? -2.790 7.229 -6.279 1.00 94.94 131 THR A C 1
ATOM 901 O O . THR A 1 131 ? -3.325 7.207 -7.384 1.00 94.94 131 THR A O 1
ATOM 904 N N . VAL A 1 132 ? -1.655 7.897 -6.052 1.00 96.25 132 VAL A N 1
ATOM 905 C CA . VAL A 1 132 ? -0.915 8.616 -7.102 1.00 96.25 132 VAL A CA 1
ATOM 906 C C . VAL A 1 132 ? -0.491 7.646 -8.201 1.00 96.25 132 VAL A C 1
ATOM 908 O O . VAL A 1 132 ? -0.710 7.917 -9.380 1.00 96.25 132 VAL A O 1
ATOM 911 N N . ARG A 1 133 ? 0.042 6.476 -7.830 1.00 95.00 133 ARG A N 1
ATOM 912 C CA . ARG A 1 133 ? 0.447 5.448 -8.794 1.00 95.00 133 ARG A CA 1
ATOM 913 C C . ARG A 1 133 ? -0.733 4.874 -9.578 1.00 95.00 133 ARG A C 1
ATOM 915 O O . ARG A 1 133 ? -0.594 4.650 -10.780 1.00 95.00 133 ARG A O 1
ATOM 922 N N . ALA A 1 134 ? -1.871 4.648 -8.924 1.00 93.19 134 ALA A N 1
ATOM 923 C CA . ALA A 1 134 ? -3.105 4.234 -9.583 1.00 93.19 134 ALA A CA 1
ATOM 924 C C . ALA A 1 134 ? -3.590 5.299 -10.578 1.00 93.19 134 ALA A C 1
ATOM 926 O O . ALA A 1 134 ? -3.908 4.966 -11.715 1.00 93.19 134 ALA A O 1
ATOM 927 N N . GLY A 1 135 ? -3.577 6.576 -10.181 1.00 93.50 135 GLY A N 1
ATOM 928 C CA . GLY A 1 135 ? -3.927 7.698 -11.052 1.00 93.50 135 GLY A CA 1
ATOM 929 C C . GLY A 1 135 ? -3.024 7.785 -12.283 1.00 93.50 135 GLY A C 1
ATOM 930 O O . GLY A 1 135 ? -3.528 7.859 -13.399 1.00 93.50 135 GLY A O 1
ATOM 931 N N . ALA A 1 136 ? -1.705 7.678 -12.099 1.00 91.62 136 ALA A N 1
ATOM 932 C CA . ALA A 1 136 ? -0.756 7.602 -13.212 1.00 91.62 136 ALA A CA 1
ATOM 933 C C . ALA A 1 136 ? -1.052 6.405 -14.130 1.00 91.62 136 ALA A C 1
ATOM 935 O O . ALA A 1 136 ? -1.079 6.550 -15.347 1.00 91.62 136 ALA A O 1
ATOM 936 N N . GLY A 1 137 ? -1.366 5.243 -13.549 1.00 90.12 137 GLY A N 1
ATOM 937 C CA . GLY A 1 137 ? -1.743 4.048 -14.299 1.00 90.12 137 GLY A CA 1
ATOM 938 C C . GLY A 1 137 ? -2.991 4.237 -15.165 1.00 90.12 137 GLY A C 1
ATOM 939 O O . GLY A 1 137 ? -3.006 3.773 -16.303 1.00 90.12 137 GLY A O 1
ATOM 940 N N . VAL A 1 138 ? -3.995 4.964 -14.663 1.00 91.31 138 VAL A N 1
ATOM 941 C CA . VAL A 1 138 ? -5.199 5.343 -15.421 1.00 91.31 138 VAL A CA 1
ATOM 942 C C . VAL A 1 138 ? -4.865 6.329 -16.541 1.00 91.31 138 VAL A C 1
ATOM 944 O O . VAL A 1 138 ? -5.351 6.159 -17.650 1.00 91.31 138 VAL A O 1
ATOM 947 N N . VAL A 1 139 ? -4.004 7.321 -16.301 1.00 91.56 139 VAL A N 1
ATOM 948 C CA . VAL A 1 139 ? -3.547 8.245 -17.357 1.00 91.56 139 VAL A CA 1
ATOM 949 C C . VAL A 1 139 ? -2.845 7.480 -18.484 1.00 91.56 139 VAL A C 1
ATOM 951 O O . VAL A 1 139 ? -3.159 7.676 -19.657 1.00 91.56 139 VAL A O 1
ATOM 954 N N . TRP A 1 140 ? -1.961 6.544 -18.133 1.00 90.94 140 TRP A N 1
ATOM 955 C CA . TRP A 1 140 ? -1.269 5.693 -19.102 1.00 90.94 140 TRP A CA 1
ATOM 956 C C . TRP A 1 140 ? -2.215 4.749 -19.851 1.00 90.94 140 TRP A C 1
ATOM 958 O O . TRP A 1 140 ? -1.941 4.421 -21.001 1.00 90.94 140 TRP A O 1
ATOM 968 N N . ALA A 1 141 ? -3.343 4.350 -19.250 1.00 88.12 141 ALA A N 1
ATOM 969 C CA . ALA A 1 141 ? -4.376 3.550 -19.914 1.00 88.12 141 ALA A CA 1
ATOM 970 C C . ALA A 1 141 ? -4.993 4.260 -21.125 1.00 88.12 141 ALA A C 1
ATOM 972 O O . ALA A 1 141 ? -5.378 3.607 -22.090 1.00 88.12 141 ALA A O 1
ATOM 973 N N . PHE A 1 142 ? -5.039 5.592 -21.098 1.00 89.50 142 PHE A N 1
ATOM 974 C CA . PHE A 1 142 ? -5.503 6.412 -22.217 1.00 89.50 142 PHE A CA 1
ATOM 975 C C . PHE A 1 142 ? -4.404 6.697 -23.258 1.00 89.50 142 PHE A C 1
ATOM 977 O O . PHE A 1 142 ? -4.596 7.538 -24.131 1.00 89.50 142 PHE A O 1
ATOM 984 N N . GLY A 1 143 ? -3.250 6.023 -23.177 1.00 83.50 143 GLY A N 1
ATOM 985 C CA . GLY A 1 143 ? -2.145 6.164 -24.133 1.00 83.50 143 GLY A CA 1
ATOM 986 C C . GLY A 1 143 ? -1.296 7.425 -23.943 1.00 83.50 143 GLY A C 1
ATOM 987 O O . GLY A 1 143 ? -0.466 7.748 -24.788 1.00 83.50 143 GLY A O 1
ATOM 988 N N . VAL A 1 144 ? -1.475 8.156 -22.841 1.00 88.44 144 VAL A N 1
ATOM 989 C CA . VAL A 1 144 ? -0.701 9.371 -22.563 1.00 88.44 144 VAL A CA 1
ATOM 990 C C . VAL A 1 144 ? 0.631 8.988 -21.921 1.00 88.44 144 VAL A C 1
ATOM 992 O O . VAL A 1 144 ? 0.648 8.555 -20.778 1.00 88.44 144 VAL A O 1
ATOM 995 N N . GLY A 1 145 ? 1.757 9.168 -22.616 1.00 82.75 145 GLY A N 1
ATOM 996 C CA . GLY A 1 145 ? 3.101 9.016 -22.031 1.00 82.75 145 GLY A CA 1
ATOM 997 C C . GLY A 1 145 ? 3.596 7.576 -21.824 1.00 82.75 145 GLY A C 1
ATOM 998 O O . GLY A 1 145 ? 4.648 7.385 -21.221 1.00 82.75 145 GLY A O 1
ATOM 999 N N . ALA A 1 146 ? 2.873 6.575 -22.330 1.00 84.75 146 ALA A N 1
ATOM 1000 C CA . ALA A 1 146 ? 3.323 5.187 -22.405 1.00 84.75 146 ALA A CA 1
ATOM 1001 C C . ALA A 1 146 ? 2.955 4.612 -23.776 1.00 84.75 146 ALA A C 1
ATOM 1003 O O . ALA A 1 146 ? 1.826 4.798 -24.227 1.00 84.75 146 ALA A O 1
ATOM 1004 N N . ASP A 1 147 ? 3.888 3.910 -24.420 1.00 87.56 147 ASP A N 1
ATOM 1005 C CA . ASP A 1 147 ? 3.621 3.223 -25.685 1.00 87.56 147 ASP A CA 1
ATOM 1006 C C . ASP A 1 147 ? 2.609 2.079 -25.456 1.00 87.56 147 ASP A C 1
ATOM 1008 O O . ASP A 1 147 ? 2.914 1.164 -24.677 1.00 87.56 147 ASP A O 1
ATOM 1012 N N . PRO A 1 148 ? 1.429 2.084 -26.112 1.00 88.00 148 PRO A N 1
ATOM 1013 C CA . PRO A 1 148 ? 0.431 1.022 -25.982 1.00 88.00 148 PRO A CA 1
ATOM 1014 C C . PRO A 1 148 ? 0.946 -0.377 -26.355 1.00 88.00 148 PRO A C 1
ATOM 1016 O O . PRO A 1 148 ? 0.428 -1.374 -25.849 1.00 88.00 148 PRO A O 1
ATOM 1019 N N . GLY A 1 149 ? 1.968 -0.465 -27.215 1.00 88.44 149 GLY A N 1
ATOM 1020 C CA . GLY A 1 149 ? 2.604 -1.727 -27.604 1.00 88.44 149 GLY A CA 1
ATOM 1021 C C . GLY A 1 149 ? 3.575 -2.291 -26.560 1.00 88.44 149 GLY A C 1
ATOM 1022 O O . GLY A 1 149 ? 3.927 -3.472 -26.611 1.00 88.44 149 GLY A O 1
ATOM 1023 N N . SER A 1 150 ? 3.993 -1.478 -25.588 1.00 88.69 150 SER A N 1
ATOM 1024 C CA . SER A 1 150 ? 5.025 -1.857 -24.624 1.00 88.69 150 SER A CA 1
ATOM 1025 C C . SER A 1 150 ? 4.566 -2.943 -23.642 1.00 88.69 150 SER A C 1
ATOM 1027 O O . SER A 1 150 ? 3.399 -3.060 -23.250 1.00 88.69 150 SER A O 1
ATOM 1029 N N . THR A 1 151 ? 5.520 -3.749 -23.169 1.00 89.44 151 THR A N 1
ATOM 1030 C CA . THR A 1 151 ? 5.280 -4.707 -22.076 1.00 89.44 151 THR A CA 1
ATOM 1031 C C . THR A 1 151 ? 4.845 -3.999 -20.793 1.00 89.44 151 THR A C 1
ATOM 1033 O O . THR A 1 151 ? 3.946 -4.485 -20.105 1.00 89.44 151 THR A O 1
ATOM 1036 N N . PHE A 1 152 ? 5.405 -2.819 -20.517 1.00 90.56 152 PHE A N 1
ATOM 1037 C CA . PHE A 1 152 ? 5.006 -1.983 -19.391 1.00 90.56 152 PHE A CA 1
ATOM 1038 C C . PHE A 1 152 ? 3.526 -1.611 -19.431 1.00 90.56 152 PHE A C 1
ATOM 1040 O O . PHE A 1 152 ? 2.835 -1.778 -18.429 1.00 90.56 152 PHE A O 1
ATOM 1047 N N . HIS A 1 153 ? 3.014 -1.148 -20.575 1.00 90.25 153 HIS A N 1
ATOM 1048 C CA . HIS A 1 153 ? 1.614 -0.745 -20.699 1.00 90.25 153 HIS A CA 1
ATOM 1049 C C . HIS A 1 153 ? 0.667 -1.913 -20.385 1.00 90.25 153 HIS A C 1
ATOM 1051 O O . HIS A 1 153 ? -0.267 -1.768 -19.591 1.00 90.25 153 HIS A O 1
ATOM 1057 N N . ARG A 1 154 ? 0.971 -3.109 -20.909 1.00 92.50 154 ARG A N 1
ATOM 1058 C CA . ARG A 1 154 ? 0.202 -4.335 -20.635 1.00 92.50 154 ARG A CA 1
ATOM 1059 C C . ARG A 1 154 ? 0.219 -4.714 -19.152 1.00 92.50 154 ARG A C 1
ATOM 1061 O O . ARG A 1 154 ? -0.842 -4.942 -18.572 1.00 92.50 154 ARG A O 1
ATOM 1068 N N . LEU A 1 155 ? 1.395 -4.735 -18.520 1.00 90.75 155 LEU A N 1
ATOM 1069 C CA . LEU A 1 155 ? 1.527 -5.026 -17.085 1.00 90.75 155 LEU A CA 1
ATOM 1070 C C . LEU A 1 155 ? 0.851 -3.958 -16.219 1.00 90.75 155 LEU A C 1
ATOM 1072 O O . LEU A 1 155 ? 0.203 -4.276 -15.221 1.00 90.75 155 LEU A O 1
ATOM 1076 N N . ASN A 1 156 ? 0.954 -2.691 -16.615 1.00 91.94 156 ASN A N 1
ATOM 1077 C CA . ASN A 1 156 ? 0.330 -1.585 -15.913 1.00 91.94 156 ASN A CA 1
ATOM 1078 C C . ASN A 1 156 ? -1.195 -1.709 -15.894 1.00 91.94 156 ASN A C 1
ATOM 1080 O O . ASN A 1 156 ? -1.802 -1.478 -14.849 1.00 91.94 156 ASN A O 1
ATOM 1084 N N . LEU A 1 157 ? -1.806 -2.086 -17.016 1.00 92.88 157 LEU A N 1
ATOM 1085 C CA . LEU A 1 157 ? -3.250 -2.283 -17.103 1.00 92.88 157 LEU A CA 1
ATOM 1086 C C . LEU A 1 157 ? -3.715 -3.540 -16.369 1.00 92.88 157 LEU A C 1
ATOM 1088 O O . LEU A 1 157 ? -4.673 -3.481 -15.602 1.00 92.88 157 LEU A O 1
ATOM 1092 N N . ALA A 1 158 ? -3.037 -4.665 -16.592 1.00 93.75 158 ALA A N 1
ATOM 1093 C CA . ALA A 1 158 ? -3.484 -5.959 -16.090 1.00 93.75 158 ALA A CA 1
ATOM 1094 C C . ALA A 1 158 ? -3.181 -6.169 -14.599 1.00 93.75 158 ALA A C 1
ATOM 1096 O O . ALA A 1 158 ? -3.943 -6.844 -13.909 1.00 93.75 158 ALA A O 1
ATOM 1097 N N . VAL A 1 159 ? -2.075 -5.610 -14.097 1.00 92.94 159 VAL A N 1
ATOM 1098 C CA . VAL A 1 159 ? -1.554 -5.917 -12.757 1.00 92.94 159 VAL A CA 1
ATOM 1099 C C . VAL A 1 159 ? -1.385 -4.656 -11.923 1.00 92.94 159 VAL A C 1
ATOM 1101 O O . VAL A 1 159 ? -2.029 -4.528 -10.881 1.00 92.94 159 VAL A O 1
ATOM 1104 N N . TYR A 1 160 ? -0.551 -3.705 -12.356 1.00 92.50 160 TYR A N 1
ATOM 1105 C CA . TYR A 1 160 ? -0.135 -2.618 -11.463 1.00 92.50 160 TYR A CA 1
ATOM 1106 C C . TYR A 1 160 ? -1.293 -1.696 -11.084 1.00 92.50 160 TYR A C 1
ATOM 1108 O O . TYR A 1 160 ? -1.490 -1.423 -9.903 1.00 92.50 160 TYR A O 1
ATOM 1116 N N . THR A 1 161 ? -2.100 -1.251 -12.048 1.00 94.69 161 THR A N 1
ATOM 1117 C CA . THR A 1 161 ? -3.215 -0.333 -11.775 1.00 94.69 161 THR A CA 1
ATOM 1118 C C . THR A 1 161 ? -4.279 -0.983 -10.884 1.00 94.69 161 THR A C 1
ATOM 1120 O O . THR A 1 161 ? -4.598 -0.389 -9.851 1.00 94.69 161 THR A O 1
ATOM 1123 N N . PRO A 1 162 ? -4.783 -2.205 -11.168 1.00 96.25 162 PRO A N 1
ATOM 1124 C CA . PRO A 1 162 ? -5.734 -2.881 -10.283 1.00 96.25 162 PRO A CA 1
ATOM 1125 C C . PRO A 1 162 ? -5.202 -3.089 -8.860 1.00 96.25 162 PRO A C 1
ATOM 1127 O O . PRO A 1 162 ? -5.914 -2.817 -7.888 1.00 96.25 162 PRO A O 1
ATOM 1130 N N . VAL A 1 163 ? -3.939 -3.512 -8.724 1.00 96.00 163 VAL A N 1
ATOM 1131 C CA . VAL A 1 163 ? -3.285 -3.685 -7.418 1.00 96.00 163 VAL A CA 1
ATOM 1132 C C . VAL A 1 163 ? -3.205 -2.344 -6.686 1.00 96.00 163 VAL A C 1
ATOM 1134 O O . VAL A 1 163 ? -3.654 -2.240 -5.544 1.00 96.00 163 VAL A O 1
ATOM 1137 N N . CYS A 1 164 ? -2.714 -1.287 -7.334 1.00 96.19 164 CYS A N 1
ATOM 1138 C CA . CYS A 1 164 ? -2.597 0.031 -6.714 1.00 96.19 164 CYS A CA 1
ATOM 1139 C C . CYS A 1 164 ? -3.957 0.621 -6.317 1.00 96.19 164 CYS A C 1
ATOM 1141 O O . CYS A 1 164 ? -4.065 1.189 -5.232 1.00 96.19 164 CYS A O 1
ATOM 1143 N N . VAL A 1 165 ? -5.008 0.443 -7.125 1.00 96.75 165 VAL A N 1
ATOM 1144 C CA . VAL A 1 165 ? -6.375 0.871 -6.777 1.00 96.75 165 VAL A CA 1
ATOM 1145 C C . VAL A 1 165 ? -6.885 0.103 -5.557 1.00 96.75 165 VAL A C 1
ATOM 1147 O O . VAL A 1 165 ? -7.295 0.713 -4.566 1.00 96.75 165 VAL A O 1
ATOM 1150 N N . GLY A 1 166 ? -6.832 -1.233 -5.592 1.00 97.38 166 GLY A N 1
ATOM 1151 C CA . GLY A 1 166 ? -7.368 -2.080 -4.526 1.00 97.38 166 GLY A CA 1
ATOM 1152 C C . GLY A 1 166 ? -6.652 -1.874 -3.190 1.00 97.38 166 GLY A C 1
ATOM 1153 O O . GLY A 1 166 ? -7.288 -1.645 -2.154 1.00 97.38 166 GLY A O 1
ATOM 1154 N N . PHE A 1 167 ? -5.318 -1.897 -3.203 1.00 97.25 167 PHE A N 1
ATOM 1155 C CA . PHE A 1 167 ? -4.518 -1.714 -1.994 1.00 97.25 167 PHE A CA 1
ATOM 1156 C C . PHE A 1 167 ? -4.424 -0.250 -1.560 1.00 97.25 167 PHE A C 1
ATOM 1158 O O . PHE A 1 167 ? -4.383 0.009 -0.356 1.00 97.25 167 PHE A O 1
ATOM 1165 N N . GLY A 1 168 ? -4.478 0.708 -2.491 1.00 96.44 168 GLY A N 1
ATOM 1166 C CA . GLY A 1 168 ? -4.596 2.134 -2.181 1.00 96.44 168 GLY A CA 1
ATOM 1167 C C . GLY A 1 168 ? -5.888 2.432 -1.428 1.00 96.44 168 GLY A C 1
ATOM 1168 O O . GLY A 1 168 ? -5.854 3.031 -0.351 1.00 96.44 168 GLY A O 1
ATOM 1169 N N . TYR A 1 169 ? -7.018 1.896 -1.904 1.00 97.00 169 TYR A N 1
ATOM 1170 C CA . TYR A 1 169 ? -8.292 1.963 -1.188 1.00 97.00 169 TYR A CA 1
ATOM 1171 C C . TYR A 1 169 ? -8.204 1.306 0.197 1.00 97.00 169 TYR A C 1
ATOM 1173 O O . TYR A 1 169 ? -8.613 1.900 1.200 1.00 97.00 169 TYR A O 1
ATOM 1181 N N . ALA A 1 170 ? -7.640 0.098 0.295 1.00 96.88 170 ALA A N 1
ATOM 1182 C CA . ALA A 1 170 ? -7.485 -0.590 1.576 1.00 96.88 170 ALA A CA 1
ATOM 1183 C C . ALA A 1 170 ? -6.641 0.226 2.574 1.00 96.88 170 ALA A C 1
ATOM 1185 O O . ALA A 1 170 ? -7.053 0.389 3.728 1.00 96.88 170 ALA A O 1
ATOM 1186 N N . ALA A 1 171 ? -5.508 0.780 2.133 1.00 96.88 171 ALA A N 1
ATOM 1187 C CA . ALA A 1 171 ? -4.629 1.626 2.936 1.00 96.88 171 ALA A CA 1
ATOM 1188 C C . ALA A 1 171 ? -5.332 2.919 3.380 1.00 96.88 171 ALA A C 1
ATOM 1190 O O . ALA A 1 171 ? -5.290 3.263 4.564 1.00 96.88 171 ALA A O 1
ATOM 1191 N N . ALA A 1 172 ? -6.061 3.582 2.474 1.00 96.56 172 ALA A N 1
ATOM 1192 C CA . ALA A 1 172 ? -6.847 4.774 2.784 1.00 96.56 172 ALA A CA 1
ATOM 1193 C C . ALA A 1 172 ? -7.913 4.488 3.852 1.00 96.56 172 ALA A C 1
ATOM 1195 O O . ALA A 1 172 ? -8.055 5.248 4.812 1.00 96.56 172 ALA A O 1
ATOM 1196 N N . ARG A 1 173 ? -8.617 3.349 3.770 1.00 95.81 173 ARG A N 1
ATOM 1197 C CA . ARG A 1 173 ? -9.584 2.956 4.811 1.00 95.81 173 ARG A CA 1
ATOM 1198 C C . ARG A 1 173 ? -8.900 2.729 6.162 1.00 95.81 173 ARG A C 1
ATOM 1200 O O . ARG A 1 173 ? -9.406 3.211 7.171 1.00 95.81 173 ARG A O 1
ATOM 1207 N N . VAL A 1 174 ? -7.731 2.079 6.199 1.00 94.75 174 VAL A N 1
ATOM 1208 C CA . VAL A 1 174 ? -6.957 1.898 7.446 1.00 94.75 174 VAL A CA 1
ATOM 1209 C C . VAL A 1 174 ? -6.510 3.241 8.039 1.00 94.75 174 VAL A C 1
ATOM 1211 O O . VAL A 1 174 ? -6.537 3.390 9.268 1.00 94.75 174 VAL A O 1
ATOM 1214 N N . ALA A 1 175 ? -6.124 4.204 7.193 1.00 94.00 175 ALA A N 1
ATOM 1215 C CA . ALA A 1 175 ? -5.747 5.560 7.591 1.00 94.00 175 ALA A CA 1
ATOM 1216 C C . ALA A 1 175 ? -6.926 6.319 8.223 1.00 94.00 175 ALA A C 1
ATOM 1218 O O . ALA A 1 175 ? -6.831 6.777 9.365 1.00 94.00 175 ALA A O 1
ATOM 1219 N N . LEU A 1 176 ? -8.061 6.380 7.521 1.00 91.56 176 LEU A N 1
ATOM 1220 C CA . LEU A 1 176 ? -9.261 7.108 7.949 1.00 91.56 176 LEU A CA 1
ATOM 1221 C C . LEU A 1 176 ? -9.873 6.527 9.233 1.00 91.56 176 LEU A C 1
ATOM 1223 O O . LEU A 1 176 ? -10.218 7.274 10.151 1.00 91.56 176 LEU A O 1
ATOM 1227 N N . ASP A 1 177 ? -9.914 5.196 9.361 1.00 86.88 177 ASP A N 1
ATOM 1228 C CA . ASP A 1 177 ? -10.446 4.518 10.552 1.00 86.88 177 ASP A CA 1
ATOM 1229 C C . ASP A 1 177 ? -9.613 4.793 11.824 1.00 86.88 177 ASP A C 1
ATOM 1231 O O . ASP A 1 177 ? -10.085 4.550 12.941 1.00 86.88 177 ASP A O 1
ATOM 1235 N N . GLY A 1 178 ? -8.362 5.248 11.674 1.00 76.75 178 GLY A N 1
ATOM 1236 C CA . GLY A 1 178 ? -7.493 5.675 12.775 1.00 76.75 178 GLY A CA 1
ATOM 1237 C C . GLY A 1 178 ? -7.745 7.119 13.224 1.00 76.75 178 GLY A C 1
ATOM 1238 O O . GLY A 1 178 ? -7.641 7.415 14.416 1.00 76.75 178 GLY A O 1
ATOM 1239 N N . ILE A 1 179 ? -8.117 8.005 12.294 1.00 77.25 179 ILE A N 1
ATOM 1240 C CA . ILE A 1 179 ? -8.415 9.421 12.569 1.00 77.25 179 ILE A CA 1
ATOM 1241 C C . ILE A 1 179 ? -9.730 9.545 13.345 1.00 77.25 179 ILE A C 1
ATOM 1243 O O . ILE A 1 179 ? -9.765 10.201 14.388 1.00 77.25 179 ILE A O 1
ATOM 1247 N N . ALA A 1 180 ? -10.775 8.834 12.908 1.00 74.31 180 ALA A N 1
ATOM 1248 C CA . ALA A 1 180 ? -12.112 8.895 13.505 1.00 74.31 180 ALA A CA 1
ATOM 1249 C C . ALA A 1 180 ? -12.165 8.497 14.998 1.00 74.31 180 ALA A C 1
ATOM 1251 O O . ALA A 1 180 ? -13.094 8.874 15.703 1.00 74.31 180 ALA A O 1
ATOM 1252 N N . ARG A 1 181 ? -11.164 7.766 15.514 1.00 67.25 181 ARG A N 1
ATOM 1253 C CA . ARG A 1 181 ? -11.126 7.280 16.912 1.00 67.25 181 ARG A CA 1
ATOM 1254 C C . ARG A 1 181 ? -10.366 8.185 17.890 1.00 67.25 181 ARG A C 1
ATOM 1256 O O . ARG A 1 181 ? -10.334 7.891 19.083 1.00 67.25 181 ARG A O 1
ATOM 1263 N N . ARG A 1 182 ? -9.733 9.269 17.425 1.00 63.91 182 ARG A N 1
ATOM 1264 C CA . ARG A 1 182 ? -9.034 10.236 18.297 1.00 63.91 182 ARG A CA 1
ATOM 1265 C C . ARG A 1 182 ? -9.901 11.191 19.144 1.00 63.91 182 ARG A C 1
ATOM 1267 O O . ARG A 1 182 ? -9.358 11.635 20.157 1.00 63.91 182 ARG A O 1
ATOM 1274 N N . PRO A 1 183 ? -11.176 11.511 18.840 1.00 54.47 183 PRO A N 1
ATOM 1275 C CA . PRO A 1 183 ? -11.891 12.570 19.566 1.00 54.47 183 PRO A CA 1
ATOM 1276 C C . PRO A 1 183 ? -12.116 12.288 21.062 1.00 54.47 183 PRO A C 1
ATOM 1278 O O . PRO A 1 183 ? -12.124 13.205 21.878 1.00 54.47 183 PRO A O 1
ATOM 1281 N N . SER A 1 184 ? -12.245 11.022 21.462 1.00 54.91 184 SER A N 1
ATOM 1282 C CA . SER A 1 184 ? -12.784 10.672 22.785 1.00 54.91 184 SER A CA 1
ATOM 1283 C C . SER A 1 184 ? -11.773 10.734 23.938 1.00 54.91 184 SER A C 1
ATOM 1285 O O . SER A 1 184 ? -12.174 10.725 25.100 1.00 54.91 184 SER A O 1
ATOM 1287 N N . ARG A 1 185 ? -10.459 10.801 23.664 1.00 56.06 185 ARG A N 1
ATOM 1288 C CA . ARG A 1 185 ? -9.439 10.875 24.735 1.00 56.06 185 ARG A CA 1
ATOM 1289 C C . ARG A 1 185 ? -9.266 12.273 25.322 1.00 56.06 185 ARG A C 1
ATOM 1291 O O . ARG A 1 185 ? -8.878 12.371 26.478 1.00 56.06 185 ARG A O 1
ATOM 1298 N N . LEU A 1 186 ? -9.568 13.325 24.563 1.00 57.66 186 LEU A N 1
ATOM 1299 C CA . LEU A 1 186 ? -9.398 14.709 25.022 1.00 57.66 186 LEU A CA 1
ATOM 1300 C C . LEU A 1 186 ? -10.556 15.192 25.907 1.00 57.66 186 LEU A C 1
ATOM 1302 O O . LEU A 1 186 ? -10.371 16.088 26.722 1.00 57.66 186 LEU A O 1
ATOM 1306 N N . LEU A 1 187 ? -11.734 14.575 25.791 1.00 60.12 187 LEU A N 1
ATOM 1307 C CA . LEU A 1 187 ? -12.894 14.917 26.620 1.00 60.12 187 LEU A CA 1
ATOM 1308 C C . LEU A 1 187 ? -12.840 14.278 28.016 1.00 60.12 187 LEU A C 1
ATOM 1310 O O . LEU A 1 187 ? -13.339 14.864 28.970 1.00 60.12 187 LEU A O 1
ATOM 1314 N N . ARG A 1 188 ? -12.180 13.121 28.171 1.00 60.41 188 ARG A N 1
ATOM 1315 C CA . ARG A 1 188 ? -12.148 12.382 29.447 1.00 60.41 188 ARG A CA 1
ATOM 1316 C C . ARG A 1 188 ? -11.191 12.970 30.488 1.00 60.41 188 ARG A C 1
ATOM 1318 O O . ARG A 1 188 ? -11.389 12.758 31.677 1.00 60.41 188 ARG A O 1
ATOM 1325 N N . THR A 1 189 ? -10.172 13.718 30.068 1.00 59.59 189 THR A N 1
ATOM 1326 C CA . THR A 1 189 ? -9.232 14.376 30.992 1.00 59.59 189 THR A CA 1
ATOM 1327 C C . THR A 1 189 ? -9.764 15.693 31.554 1.00 59.59 189 THR A C 1
ATOM 1329 O O . THR A 1 189 ? -9.208 16.196 32.522 1.00 59.59 189 THR A O 1
ATOM 1332 N N . ARG A 1 190 ? -10.848 16.252 30.995 1.00 60.91 190 ARG A N 1
ATOM 1333 C CA . ARG A 1 190 ? -11.396 17.545 31.438 1.00 60.91 190 ARG A CA 1
ATOM 1334 C C . ARG A 1 190 ? -12.440 17.425 32.553 1.00 60.91 190 ARG A C 1
ATOM 1336 O O . ARG A 1 190 ? -12.699 18.407 33.235 1.00 60.91 190 ARG A O 1
ATOM 1343 N N . THR A 1 191 ? -13.013 16.240 32.760 1.00 60.66 191 THR A N 1
ATOM 1344 C CA . THR A 1 191 ? -14.062 15.995 33.767 1.00 60.66 191 THR A CA 1
ATOM 1345 C C . THR A 1 191 ? -13.557 15.363 35.065 1.00 60.66 191 THR A C 1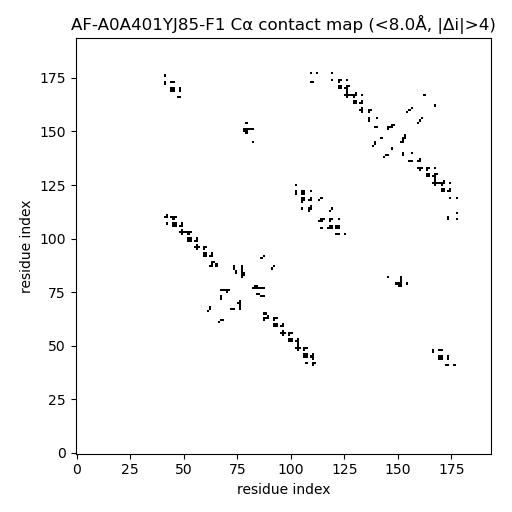
ATOM 1347 O O . THR A 1 191 ? -14.340 15.218 35.989 1.00 60.66 191 THR A O 1
ATOM 1350 N N . ALA A 1 192 ? -12.275 14.995 35.162 1.00 60.59 192 ALA A N 1
ATOM 1351 C CA . ALA A 1 192 ? -11.702 14.352 36.353 1.00 60.59 192 ALA A CA 1
ATOM 1352 C C . ALA A 1 192 ? -10.987 15.329 37.314 1.00 60.59 192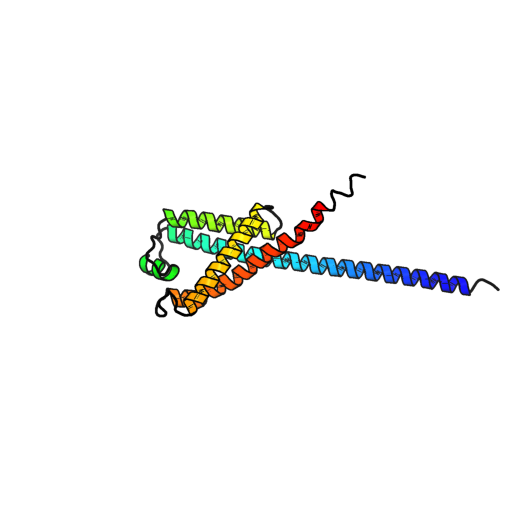 ALA A C 1
ATOM 1354 O O . ALA A 1 192 ? -10.269 14.889 38.203 1.00 60.59 192 ALA A O 1
ATOM 1355 N N . GLY A 1 193 ? -11.134 16.641 37.106 1.00 63.81 193 GLY A N 1
ATOM 1356 C CA . GLY A 1 193 ? -10.441 17.681 37.877 1.00 63.81 193 GLY A CA 1
ATOM 1357 C C . GLY A 1 193 ? -11.367 18.732 38.488 1.00 63.81 193 GLY A C 1
ATOM 1358 O O . GLY A 1 193 ? -10.962 19.887 38.589 1.00 63.81 193 GLY A O 1
ATOM 1359 N N . ARG A 1 194 ? -12.609 18.373 38.821 1.00 53.09 194 ARG A N 1
ATOM 1360 C CA . ARG A 1 194 ? -13.527 19.227 39.583 1.00 53.09 194 ARG A CA 1
ATOM 1361 C C . ARG A 1 194 ? -14.065 18.476 40.781 1.00 53.09 194 ARG A C 1
ATOM 1363 O O . ARG A 1 194 ? -14.377 17.281 40.594 1.00 53.09 194 ARG A O 1
#

Radius of gyration: 27.29 Å; Cα contacts (8 Å, |Δi|>4): 187; chains: 1; bounding box: 85×32×77 Å

Mean predicted aligned error: 8.25 Å

pLDDT: mean 87.87, std 12.78, range [53.09, 98.56]

Sequence (194 aa):
MYNAAEAAGSTRTATDATAAADVAVAAAATAAVTTASAIAARRRKGTAVAALLAGDALVHAFWATGATWPADSTEALSQGLLNADVPFTPRVLLPLCALLTTAAVGIYAHSRGRGGRLAALVTAAVATGLTVRAGAGVVWAFGVGADPGSTFHRLNLAVYTPVCVGFGYAAARVALDGIARRPSRLLRTRTAGR

InterPro domains:
  IPR025058 Protein of unknown function DUF3995 [PF13160] (55-170)

Secondary structure (DSSP, 8-state):
--SHHHHHHHHHHHHHHHHHHHHHHHHHHHHHHHHHHHHHHHHHHHHHHHHHHHHHHHHHHHHTTT--TTSSSHHHHHHHHHSS-----HHHHHHHHHHHHHHHHHHHHHHTT-SHHHHHHHHHHHHHHHHHHHHHHHHHHTTSSS-TTSHHHHHIIIIIHHHHHHHHHHHHHHHHHHHTTSTHHHHHTSSS--

Organism: NCBI:txid516124

Nearest PDB structures (foldseek):
  4w4l-assembly1_B  TM=2.158E-01  e=9.673E+00  Mycobacterium tuberculosis str. Erdman = ATCC 35801

Solvent-accessible surface area (backbone atoms only — not comparable to full-atom values): 10077 Å² total; per-residue (Å²): 145,87,69,72,70,61,56,58,53,56,54,49,55,54,52,52,51,51,54,53,49,51,53,52,52,52,51,50,52,52,52,50,53,54,52,52,51,54,51,51,52,35,34,50,37,19,45,52,47,18,50,50,31,38,53,52,18,50,52,32,52,48,32,38,73,69,53,35,82,98,32,99,33,61,62,56,36,20,32,44,75,67,73,40,94,57,82,78,39,46,88,56,26,50,59,50,20,53,52,31,40,50,45,14,52,24,25,38,33,32,38,71,75,35,65,65,68,61,12,44,50,45,22,41,51,50,16,49,53,26,42,54,51,20,51,51,36,54,48,35,71,75,50,54,96,40,60,79,87,38,66,24,45,51,46,31,64,75,45,50,22,56,49,22,46,54,46,14,52,36,32,41,51,46,34,50,65,57,58,76,67,56,72,67,66,69,60,62,70,69,70,77,79,120

Foldseek 3Di:
DPPDVVVVVVVVVVVVVVVVVVVVVVVVVVVVVVVVVLLVLLLVLLLVLLVVLLVVLVVLVVVQVVDQPPDPHLQLSCCQAPVDNDDSHNVPSVVSSVLSNVLSVLSNQLSNVHDPPSSLVSLVVLLVVLVVLLVVLVCVQVVPPHHCPGNNNVCSVPPSNVCSVVSSVSSVSSNVVSVVPPPPPVVVVVPPPD